Protein AF-A0A6L7A8Z3-F1 (afdb_monomer_lite)

Organism: Escherichia coli (NCBI:txid562)

pLDDT: mean 74.16, std 7.91, range [52.56, 88.25]

Foldseek 3Di:
DVVLVVLLVVLVVQQVLLVVLVVLCVVVVVVVLLVVLLVVLLVQLVVQLVVVVVPDDNSNSNSVSVVSSSNSSSVSSCVVSCVRDPDDPDDDPVVCVVVVVLVVLVVLLVVLVVCLVCVLLVLLCVLVNDVVSVLLVVLCCQQAVVLVVVLCVLCSVCVVVCVVCVVPPVVNVVVLVVSLVVLLVVLVCSLVVCLVCLCVCCCVPVNPVSNVCSLVSNLSNLLNNLVSNCVVVLVVCVVVVVSVVSSVLSVVLSVQLNVQQNVLCVPPNSNSNSVSSNVSSVVSSD

Radius of gyration: 21.26 Å; chains: 1; bounding box: 56×33×58 Å

Secondary structure (DSSP, 8-state):
-HHHHHHHHHHHHHHHHHHHHHHHHHHTT-HHHHHHHHHHHHHHHHHHHHHHHTTS-HHHHHHHHHHHHHHHHHHHHHHHHTTT--------HHHHHHHHHHHHHHHHHHHHHHHHHHHHHHHHHHHH-HHHHHHHHHHHHHHTHHHHHHHHHHHHHHHHHHHHTTT-HHHHHHHHHHHHHHHHHHHHHHHHHHHHHHHHHHHHHT-GGGGGGHHHHHHHHHHHHHHHHHHHHHHHHHHTT-HHHHHHHHHHHHHHHHHHHHHHHHHHHHHHHHHHHHHHHHHTT-

InterPro domains:
  IPR050833 Polysaccharide Biosynthesis and Transport [PTHR30250] (2-285)

Structure (mmCIF, N/CA/C/O backbone):
data_AF-A0A6L7A8Z3-F1
#
_entry.id   AF-A0A6L7A8Z3-F1
#
loop_
_atom_site.group_PDB
_atom_site.id
_atom_site.type_symbol
_atom_site.label_atom_id
_atom_site.label_alt_id
_atom_site.label_comp_id
_atom_site.label_asym_id
_atom_site.label_entity_id
_atom_site.label_seq_id
_atom_site.pdbx_PDB_ins_code
_atom_site.Cartn_x
_atom_site.Cartn_y
_atom_site.Cartn_z
_atom_site.occupancy
_atom_site.B_iso_or_equiv
_atom_site.auth_seq_id
_atom_site.auth_comp_id
_atom_site.auth_asym_id
_atom_site.auth_atom_id
_atom_site.pdbx_PDB_model_num
ATOM 1 N N . LEU A 1 1 ? -8.294 6.823 -21.884 1.00 60.72 1 LEU A N 1
ATOM 2 C CA . LEU A 1 1 ? -8.206 7.252 -20.463 1.00 60.72 1 LEU A CA 1
ATOM 3 C C . LEU A 1 1 ? -9.486 7.919 -19.955 1.00 60.72 1 LEU A C 1
ATOM 5 O O . LEU A 1 1 ? -10.019 7.438 -18.969 1.00 60.72 1 LEU A O 1
ATOM 9 N N . ALA A 1 2 ? -10.031 8.943 -20.623 1.00 69.94 2 ALA A N 1
ATOM 10 C CA . ALA A 1 2 ? -11.272 9.612 -20.195 1.00 69.94 2 ALA A CA 1
ATOM 11 C C . ALA A 1 2 ? -12.478 8.686 -19.876 1.00 69.94 2 ALA A C 1
ATOM 13 O O . ALA A 1 2 ? -13.073 8.863 -18.813 1.00 69.94 2 ALA A O 1
ATOM 14 N N . PRO A 1 3 ? -12.838 7.680 -20.706 1.00 72.00 3 PRO A N 1
ATOM 15 C CA . PRO A 1 3 ? -13.947 6.778 -20.373 1.00 72.00 3 PRO A CA 1
ATOM 16 C C . PRO A 1 3 ? -13.636 5.884 -19.165 1.00 72.00 3 PRO A C 1
ATOM 18 O O . PRO A 1 3 ? -14.494 5.709 -18.313 1.00 72.00 3 PRO A O 1
ATOM 21 N N . LEU A 1 4 ? -12.390 5.416 -19.028 1.00 73.38 4 LEU A N 1
ATOM 22 C CA . LEU A 1 4 ? -11.943 4.604 -17.888 1.00 73.38 4 LEU A CA 1
ATOM 23 C C . LEU A 1 4 ? -12.083 5.371 -16.562 1.00 73.38 4 LEU A C 1
ATOM 25 O O . LEU A 1 4 ? -12.569 4.824 -15.579 1.00 73.38 4 LEU A O 1
ATOM 29 N N . ILE A 1 5 ? -11.711 6.657 -16.552 1.00 75.69 5 ILE A N 1
ATOM 30 C CA . ILE A 1 5 ? -11.820 7.526 -15.368 1.00 75.69 5 ILE A CA 1
ATOM 31 C C . ILE A 1 5 ? -13.291 7.764 -14.993 1.00 75.69 5 ILE A C 1
ATOM 33 O O . ILE A 1 5 ? -13.631 7.715 -13.812 1.00 75.69 5 ILE A O 1
ATOM 37 N N . LYS A 1 6 ? -14.176 7.970 -15.980 1.00 75.25 6 LYS A N 1
ATOM 38 C CA . LYS A 1 6 ? -15.621 8.136 -15.738 1.00 75.25 6 LYS A CA 1
ATOM 39 C C . LYS A 1 6 ? -16.266 6.882 -15.151 1.00 75.25 6 LYS A C 1
ATOM 41 O O . LYS A 1 6 ? -17.113 7.000 -14.280 1.00 75.25 6 LYS A O 1
ATOM 46 N N . THR A 1 7 ? -15.883 5.688 -15.597 1.00 74.50 7 THR A N 1
ATOM 47 C CA . THR A 1 7 ? -16.435 4.449 -15.029 1.00 74.50 7 THR A CA 1
ATOM 48 C C . THR A 1 7 ? -15.925 4.232 -13.601 1.00 74.50 7 THR A C 1
ATOM 50 O O . THR A 1 7 ? -16.678 3.809 -12.728 1.00 74.50 7 THR A O 1
ATOM 53 N N . LEU A 1 8 ? -14.667 4.586 -13.325 1.00 75.75 8 LEU A N 1
ATOM 54 C CA . LEU A 1 8 ? -14.051 4.411 -12.008 1.00 75.75 8 LEU A CA 1
ATOM 55 C C . LEU A 1 8 ? -14.613 5.372 -10.944 1.00 75.75 8 LEU A C 1
ATOM 57 O O . LEU A 1 8 ? -14.607 5.035 -9.761 1.00 75.75 8 LEU A O 1
ATOM 61 N N . SER A 1 9 ? -15.162 6.529 -11.336 1.00 76.62 9 SER A N 1
ATOM 62 C CA . SER A 1 9 ? -15.792 7.463 -10.391 1.00 76.62 9 SER A CA 1
ATOM 63 C C . SER A 1 9 ? -17.028 6.876 -9.697 1.00 76.62 9 SER A C 1
ATOM 65 O O . SER A 1 9 ? -17.299 7.223 -8.550 1.00 76.62 9 SER A O 1
ATOM 67 N N . LEU A 1 10 ? -17.719 5.913 -10.320 1.00 73.88 10 LEU A N 1
ATOM 68 C CA . LEU A 1 10 ? -18.834 5.189 -9.695 1.00 73.88 10 LEU A CA 1
ATOM 69 C C . LEU A 1 10 ? -18.396 4.423 -8.436 1.00 73.88 10 LEU A C 1
ATOM 71 O O . LEU A 1 10 ? -19.182 4.267 -7.500 1.00 73.88 10 LEU A O 1
ATOM 75 N N . ALA A 1 11 ? -17.127 4.008 -8.360 1.00 72.44 11 ALA A N 1
ATOM 76 C CA . ALA A 1 11 ? -16.586 3.341 -7.181 1.00 72.44 11 ALA A CA 1
ATOM 77 C C . ALA A 1 11 ? -16.603 4.252 -5.939 1.00 72.44 11 ALA A C 1
ATOM 79 O O . ALA A 1 11 ? -16.853 3.771 -4.834 1.00 72.44 11 ALA A O 1
ATOM 80 N N . PHE A 1 12 ? -16.408 5.568 -6.106 1.00 70.94 12 PHE A N 1
ATOM 81 C CA . PHE A 1 12 ? -16.422 6.524 -4.991 1.00 70.94 12 PHE A CA 1
ATOM 82 C C . PHE A 1 12 ? -17.781 6.622 -4.305 1.00 70.94 12 PHE A C 1
ATOM 84 O O . PHE A 1 12 ? -17.831 6.886 -3.109 1.00 70.94 12 PHE A O 1
ATOM 91 N N . VAL A 1 13 ? -18.870 6.386 -5.035 1.00 74.31 13 VAL A N 1
ATOM 92 C CA . VAL A 1 13 ? -20.218 6.385 -4.459 1.00 74.31 13 VAL A CA 1
ATOM 93 C C . VAL A 1 13 ? -20.485 5.067 -3.736 1.00 74.31 13 VAL A C 1
ATOM 95 O O . VAL A 1 13 ? -21.047 5.059 -2.650 1.00 74.31 13 VAL A O 1
ATOM 98 N N . VAL A 1 14 ? -20.043 3.940 -4.297 1.00 73.00 14 VAL A N 1
ATOM 99 C CA . VAL A 1 14 ? -20.402 2.600 -3.800 1.00 73.00 14 VAL A CA 1
ATOM 100 C C . VAL A 1 14 ? -19.569 2.163 -2.589 1.00 73.00 14 VAL A C 1
ATOM 102 O O . VAL A 1 14 ? -20.088 1.505 -1.684 1.00 73.00 14 VAL A O 1
ATOM 105 N N . ILE A 1 15 ? -18.280 2.506 -2.544 1.00 73.19 15 ILE A N 1
ATOM 106 C CA . ILE A 1 15 ? -17.350 2.016 -1.512 1.00 73.19 15 ILE A CA 1
ATOM 107 C C . ILE A 1 15 ? -17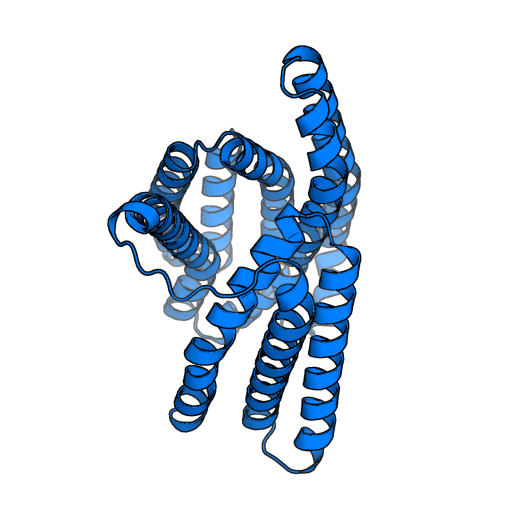.682 2.522 -0.090 1.00 73.19 15 ILE A C 1
ATOM 109 O O . ILE A 1 15 ? -17.673 1.695 0.828 1.00 73.19 15 ILE A O 1
ATOM 113 N N . PRO A 1 16 ? -17.980 3.818 0.151 1.00 74.06 16 PRO A N 1
ATOM 114 C CA . PRO A 1 16 ? -18.162 4.349 1.506 1.00 74.06 16 PRO A CA 1
ATOM 115 C C . PRO A 1 16 ? -19.274 3.648 2.290 1.00 74.06 16 PRO A C 1
ATOM 117 O O . PRO A 1 16 ? -19.102 3.351 3.472 1.00 74.06 16 PRO A O 1
ATOM 120 N N . HIS A 1 17 ? -20.378 3.303 1.619 1.00 74.50 17 HIS A N 1
ATOM 121 C CA . HIS A 1 17 ? -21.518 2.630 2.245 1.00 74.50 17 HIS A CA 1
ATOM 122 C C . HIS A 1 17 ? -21.148 1.257 2.823 1.00 74.50 17 HIS A C 1
ATOM 124 O O . HIS A 1 17 ? -21.614 0.896 3.900 1.00 74.50 17 HIS A O 1
ATOM 130 N N . GLY A 1 18 ? -20.272 0.502 2.150 1.00 69.25 18 GLY A N 1
ATOM 131 C CA . GLY A 1 18 ? -19.809 -0.802 2.634 1.00 69.25 18 GLY A CA 1
ATOM 132 C C . GLY A 1 18 ? -18.785 -0.702 3.769 1.00 69.25 18 GLY A C 1
ATOM 133 O O . GLY A 1 18 ? -18.719 -1.585 4.627 1.00 69.25 18 GLY A O 1
ATOM 134 N N . GLN A 1 19 ? -17.996 0.378 3.812 1.00 73.94 19 GLN A N 1
ATOM 135 C CA . GLN A 1 19 ? -16.929 0.543 4.807 1.00 73.94 19 GLN A CA 1
ATOM 136 C C . GLN A 1 19 ? -17.464 0.722 6.230 1.00 73.94 19 GLN A C 1
ATOM 138 O O . GLN A 1 19 ? -16.863 0.198 7.167 1.00 73.94 19 GLN A O 1
ATOM 143 N N . GLN A 1 20 ? -18.604 1.396 6.401 1.00 75.75 20 GLN A N 1
ATOM 144 C CA . GLN A 1 20 ? -19.207 1.590 7.723 1.00 75.75 20 GLN A CA 1
ATOM 145 C C . GLN A 1 20 ? -19.611 0.254 8.363 1.00 75.75 20 GLN A C 1
ATOM 147 O O . GLN A 1 20 ? -19.259 -0.020 9.511 1.00 75.75 20 GLN A O 1
ATOM 152 N N . PHE A 1 21 ? -20.279 -0.620 7.606 1.00 74.94 21 PHE A N 1
ATOM 153 C CA . PHE A 1 21 ? -20.660 -1.955 8.076 1.00 74.94 21 PHE A CA 1
ATOM 154 C C . PHE A 1 21 ? -19.448 -2.851 8.325 1.00 74.94 21 PHE A C 1
ATOM 156 O O . PHE A 1 21 ? -19.421 -3.588 9.309 1.00 74.94 21 PHE A O 1
ATOM 163 N N . ARG A 1 22 ? -18.409 -2.749 7.487 1.00 76.00 22 ARG A N 1
ATOM 164 C CA . ARG A 1 22 ? -17.144 -3.454 7.717 1.00 76.00 22 ARG A CA 1
ATOM 165 C C . ARG A 1 22 ? -16.489 -3.024 9.030 1.00 76.00 22 ARG A C 1
ATOM 167 O O . ARG A 1 22 ? -16.008 -3.883 9.761 1.00 76.00 22 ARG A O 1
ATOM 174 N N . ALA A 1 23 ? -16.470 -1.727 9.338 1.00 69.44 23 ALA A N 1
ATOM 175 C CA . ALA A 1 23 ? -15.921 -1.215 10.594 1.00 69.44 23 ALA A CA 1
ATOM 176 C C . ALA A 1 23 ? -16.723 -1.706 11.815 1.00 69.44 23 ALA A C 1
ATOM 178 O O . ALA A 1 23 ? -16.131 -2.116 12.812 1.00 69.44 23 ALA A O 1
ATOM 179 N N . LEU A 1 24 ? -18.056 -1.745 11.714 1.00 73.38 24 LEU A N 1
ATOM 180 C CA . LEU A 1 24 ? -18.937 -2.315 12.742 1.00 73.38 24 LEU A CA 1
ATOM 181 C C . LEU A 1 24 ? -18.670 -3.814 12.961 1.00 73.38 24 LEU A C 1
ATOM 183 O O . LEU A 1 24 ? -18.437 -4.227 14.092 1.00 73.38 24 LEU A O 1
ATOM 187 N N . MET A 1 25 ? -18.592 -4.612 11.891 1.00 69.12 25 MET A N 1
ATOM 188 C CA . MET A 1 25 ? -18.249 -6.041 11.984 1.00 69.12 25 MET A CA 1
ATOM 189 C C . MET A 1 25 ? -16.848 -6.280 12.563 1.00 69.12 25 MET A C 1
ATOM 191 O O . MET A 1 25 ? -16.632 -7.268 13.259 1.00 69.12 25 MET A O 1
ATOM 195 N N . GLN A 1 26 ? -15.882 -5.392 12.291 1.00 69.56 26 GLN A N 1
ATOM 196 C CA . GLN A 1 26 ? -14.550 -5.469 12.906 1.00 69.56 26 GLN A CA 1
ATOM 197 C C . GLN A 1 26 ? -14.611 -5.204 14.409 1.00 69.56 26 GLN A C 1
ATOM 199 O O . GLN A 1 26 ? -13.918 -5.880 15.165 1.00 69.56 26 GLN A O 1
ATOM 204 N N . LYS A 1 27 ? -15.444 -4.248 14.836 1.00 67.06 27 LYS A N 1
ATOM 205 C CA . LYS A 1 27 ? -15.664 -3.943 16.253 1.00 67.06 27 LYS A CA 1
ATOM 206 C C . LYS A 1 27 ? -16.305 -5.121 16.992 1.00 67.06 27 LYS A C 1
ATOM 208 O O . LYS A 1 27 ? -15.926 -5.390 18.125 1.00 67.06 27 LYS A O 1
ATOM 213 N N . GLU A 1 28 ? -17.216 -5.841 16.342 1.00 73.75 28 GLU A N 1
ATOM 214 C CA . GLU A 1 28 ? -17.840 -7.059 16.883 1.00 73.75 28 GLU A CA 1
ATOM 215 C C . GLU A 1 28 ? -16.994 -8.331 16.700 1.00 73.75 28 GLU A C 1
ATOM 217 O O . GLU A 1 28 ? -17.439 -9.425 17.034 1.00 73.75 28 GLU A O 1
ATOM 222 N N . LEU A 1 29 ? -15.757 -8.206 16.199 1.00 69.75 29 LEU A N 1
ATOM 223 C CA . LEU A 1 29 ? -14.819 -9.315 15.981 1.00 69.75 29 LEU A CA 1
ATOM 224 C C . LEU A 1 29 ? -15.339 -10.399 15.011 1.00 69.75 29 LEU A C 1
ATOM 226 O O . LEU A 1 29 ? -14.833 -11.523 15.000 1.00 69.75 29 LEU A O 1
ATOM 230 N N . GLU A 1 30 ? -16.281 -10.071 14.119 1.00 75.38 30 GLU A N 1
ATOM 231 C CA . GLU A 1 30 ? -16.841 -10.995 13.119 1.00 75.38 30 GLU A CA 1
ATOM 232 C C . GLU A 1 30 ? -15.910 -11.186 11.897 1.00 75.38 30 GLU A C 1
ATOM 234 O O . GLU A 1 30 ? -16.327 -11.125 10.735 1.00 75.38 30 GLU A O 1
ATOM 239 N N . PHE A 1 31 ? -14.615 -11.428 12.135 1.00 70.50 31 PHE A N 1
ATOM 240 C CA . PHE A 1 31 ? -13.590 -11.512 11.086 1.00 70.50 31 PHE A CA 1
ATOM 241 C C . PHE A 1 31 ? -13.845 -12.621 10.059 1.00 70.50 31 PHE A C 1
ATOM 243 O O . PHE A 1 31 ? -13.540 -12.424 8.884 1.00 70.50 31 PHE A O 1
ATOM 250 N N . ASN A 1 32 ? -14.448 -13.742 10.470 1.00 75.06 32 ASN A N 1
ATOM 251 C CA . ASN A 1 32 ? -14.798 -14.837 9.560 1.00 75.06 32 ASN A CA 1
ATOM 252 C C . ASN A 1 32 ? -15.804 -14.385 8.494 1.00 75.06 32 ASN A C 1
ATOM 254 O O . ASN A 1 32 ? -15.606 -14.653 7.310 1.00 75.06 32 ASN A O 1
ATOM 258 N N . LYS A 1 33 ? -16.840 -13.629 8.882 1.00 77.50 33 LYS A N 1
ATOM 259 C CA . LYS A 1 33 ? -17.82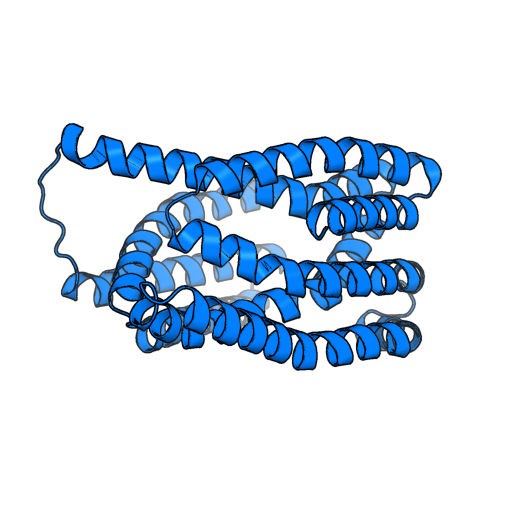5 -13.096 7.929 1.00 77.50 33 LYS A CA 1
ATOM 260 C C . LYS A 1 33 ? -17.201 -12.052 7.011 1.00 77.50 33 LYS A C 1
ATOM 262 O O . LYS A 1 33 ? -17.450 -12.081 5.811 1.00 77.50 33 LYS A O 1
ATOM 267 N N . ILE A 1 34 ? -16.343 -11.177 7.547 1.00 78.44 34 ILE A N 1
ATOM 268 C CA . ILE A 1 34 ? -15.587 -10.212 6.732 1.00 78.44 34 ILE A CA 1
ATOM 269 C C . ILE A 1 34 ? -14.753 -10.947 5.679 1.00 78.44 34 ILE A C 1
ATOM 271 O O . ILE A 1 34 ? -14.775 -10.556 4.515 1.00 78.44 34 ILE A O 1
ATOM 275 N N . GLY A 1 35 ? -14.058 -12.017 6.076 1.00 78.56 35 GLY A N 1
ATOM 276 C CA . GLY A 1 35 ? -13.275 -12.856 5.173 1.00 78.56 35 GLY A CA 1
ATOM 277 C C . GLY A 1 35 ? -14.132 -13.471 4.068 1.00 78.56 35 GLY A C 1
ATOM 278 O O . GLY A 1 35 ? -13.833 -13.275 2.896 1.00 78.56 35 GLY A O 1
ATOM 279 N N . MET A 1 36 ? -15.244 -14.130 4.415 1.00 83.38 36 MET A N 1
ATOM 280 C CA . MET A 1 36 ? -16.153 -14.730 3.424 1.00 83.38 36 MET A CA 1
ATOM 281 C C . MET A 1 36 ? -16.724 -13.694 2.443 1.00 83.38 36 MET A C 1
ATOM 283 O O . MET A 1 36 ? -16.811 -13.962 1.243 1.00 83.38 36 MET A O 1
ATOM 287 N N . ILE A 1 37 ? -17.080 -12.497 2.924 1.00 84.81 37 ILE A N 1
ATOM 288 C CA . ILE A 1 37 ? -17.578 -11.396 2.085 1.00 84.81 37 ILE A CA 1
ATOM 289 C C . ILE A 1 37 ? -16.481 -10.876 1.145 1.00 84.81 37 ILE A C 1
ATOM 291 O O . ILE A 1 37 ? -16.730 -10.676 -0.041 1.00 84.81 37 ILE A O 1
ATOM 295 N N . GLU A 1 38 ? -15.260 -10.666 1.644 1.00 83.56 38 GLU A N 1
ATOM 296 C CA . GLU A 1 38 ? -14.145 -10.199 0.812 1.00 83.56 38 GLU A CA 1
ATOM 297 C C . GLU A 1 38 ? -13.750 -11.251 -0.236 1.00 83.56 38 GLU A C 1
ATOM 299 O O . GLU A 1 38 ? -13.596 -10.905 -1.407 1.00 83.56 38 GLU A O 1
ATOM 304 N N . THR A 1 39 ? -13.676 -12.531 0.138 1.00 84.94 39 THR A N 1
ATOM 305 C CA . THR A 1 39 ? -13.360 -13.628 -0.788 1.00 84.94 39 THR A CA 1
ATOM 306 C C . THR A 1 39 ? -14.433 -13.795 -1.860 1.00 84.94 39 THR A C 1
ATOM 308 O O . THR A 1 39 ? -14.101 -13.858 -3.041 1.00 84.94 39 THR A O 1
ATOM 311 N N . SER A 1 40 ? -15.716 -13.813 -1.487 1.00 86.38 40 SER A N 1
ATOM 312 C CA . SER A 1 40 ? -16.818 -13.932 -2.457 1.00 86.38 40 SER A CA 1
ATOM 313 C C . SER A 1 40 ? -16.870 -12.746 -3.421 1.00 86.38 40 SER A C 1
ATOM 315 O O . SER A 1 40 ? -17.033 -12.945 -4.623 1.00 86.38 40 SER A O 1
ATOM 317 N N . ALA A 1 41 ? -16.641 -11.523 -2.935 1.00 85.50 41 ALA A N 1
ATOM 318 C CA . ALA A 1 41 ? -16.559 -10.348 -3.793 1.00 85.50 41 ALA A CA 1
ATOM 319 C C . ALA A 1 41 ? -15.364 -10.410 -4.757 1.00 85.50 41 ALA A C 1
ATOM 321 O O . ALA A 1 41 ? -15.483 -9.996 -5.913 1.00 85.50 41 ALA A O 1
ATOM 322 N N . VAL A 1 42 ? -14.192 -10.877 -4.303 1.00 85.81 42 VAL A N 1
ATOM 323 C CA . VAL A 1 42 ? -12.998 -11.019 -5.160 1.00 85.81 42 VAL A CA 1
ATOM 324 C C . VAL A 1 42 ? -13.231 -12.079 -6.225 1.00 85.81 42 VAL A C 1
ATOM 326 O O . VAL A 1 42 ? -12.950 -11.814 -7.389 1.00 85.81 42 VAL A O 1
ATOM 329 N N . LEU A 1 43 ? -13.810 -13.223 -5.857 1.00 88.06 43 LEU A N 1
ATOM 330 C CA . LEU A 1 43 ? -14.180 -14.268 -6.808 1.00 88.06 43 LEU A CA 1
ATOM 331 C C . LEU A 1 43 ? -15.187 -13.748 -7.836 1.00 88.06 43 LEU A C 1
ATOM 333 O O . LEU A 1 43 ? -14.948 -13.893 -9.027 1.00 88.06 43 LEU A O 1
ATOM 337 N N . ALA A 1 44 ? -16.245 -13.054 -7.406 1.00 86.38 44 ALA A N 1
ATOM 338 C CA . ALA A 1 44 ? -17.230 -12.472 -8.317 1.00 86.38 44 ALA A CA 1
ATOM 339 C C . ALA A 1 44 ? -16.599 -11.469 -9.300 1.00 86.38 44 ALA A C 1
ATOM 341 O O . ALA A 1 44 ? -16.850 -11.537 -10.503 1.00 86.38 44 ALA A O 1
ATOM 342 N N . GLY A 1 45 ? -15.741 -10.569 -8.807 1.00 85.31 45 GLY A N 1
ATOM 343 C CA . GLY A 1 45 ? -15.019 -9.614 -9.650 1.00 85.31 45 GLY A CA 1
ATOM 344 C C . GLY A 1 45 ? -14.035 -10.290 -10.609 1.00 85.31 45 GLY A C 1
ATOM 345 O O . GLY A 1 45 ? -13.943 -9.902 -11.774 1.00 85.31 45 GLY A O 1
ATOM 346 N N . PHE A 1 46 ? -13.333 -11.329 -10.152 1.00 84.69 46 PHE A N 1
ATOM 347 C CA . PHE A 1 46 ? -12.402 -12.106 -10.968 1.00 84.69 46 PHE A CA 1
ATOM 348 C C . PHE A 1 46 ? -13.132 -12.880 -12.069 1.00 84.69 46 PHE A C 1
ATOM 350 O O . PHE A 1 46 ? -12.791 -12.726 -13.239 1.00 84.69 46 PHE A O 1
ATOM 357 N N . THR A 1 47 ? -14.182 -13.631 -11.726 1.00 87.00 47 THR A N 1
ATOM 358 C CA . THR A 1 47 ? -15.022 -14.351 -12.692 1.00 87.00 47 THR A CA 1
ATOM 359 C C . THR A 1 47 ? -15.598 -13.390 -13.725 1.00 87.00 47 THR A C 1
ATOM 361 O O . THR A 1 47 ? -15.502 -13.652 -14.922 1.00 87.00 47 THR A O 1
ATOM 364 N N . PHE A 1 48 ? -16.117 -12.238 -13.288 1.00 85.62 48 PHE A N 1
ATOM 365 C CA . PHE A 1 48 ? -16.616 -11.218 -14.206 1.00 85.62 48 PHE A CA 1
ATOM 366 C C . PHE A 1 48 ? -15.516 -10.702 -15.143 1.00 85.62 48 PHE A C 1
ATOM 368 O O . PHE A 1 48 ? -15.749 -10.567 -16.343 1.00 85.62 48 PHE A O 1
ATOM 375 N N . THR A 1 49 ? -14.310 -10.457 -14.623 1.00 84.56 49 THR A N 1
ATOM 376 C CA . THR A 1 49 ? -13.165 -10.005 -15.430 1.00 84.56 49 THR A CA 1
ATOM 377 C C . THR A 1 49 ? -12.782 -11.042 -16.484 1.00 84.56 49 THR A C 1
ATOM 379 O O . THR A 1 49 ? -12.622 -10.679 -17.645 1.00 84.56 49 THR A O 1
ATOM 382 N N . VAL A 1 50 ? -12.676 -12.321 -16.108 1.00 84.62 50 VAL A N 1
ATOM 383 C CA . VAL A 1 50 ? -12.275 -13.418 -17.009 1.00 84.62 50 VAL A CA 1
ATOM 384 C C . VAL A 1 50 ? -13.305 -13.639 -18.116 1.00 84.62 50 VAL A C 1
ATOM 386 O O . VAL A 1 50 ? -12.937 -13.756 -19.284 1.00 84.62 50 VAL A O 1
ATOM 389 N N . VAL A 1 51 ? -14.594 -13.646 -17.767 1.00 84.88 51 VAL A N 1
ATOM 390 C CA . VAL A 1 51 ? -15.680 -13.808 -18.745 1.00 84.88 51 VAL A CA 1
ATOM 391 C C . VAL A 1 51 ? -15.737 -12.603 -19.682 1.00 84.88 51 VAL A C 1
ATOM 393 O O . VAL A 1 51 ? -15.805 -12.762 -20.896 1.00 84.88 51 VAL A O 1
ATOM 396 N N . SER A 1 52 ? -15.636 -11.388 -19.141 1.00 80.62 52 SER A N 1
ATOM 397 C CA . SER A 1 52 ? -15.707 -10.163 -19.946 1.00 80.62 52 SER A CA 1
ATOM 398 C C . SER A 1 52 ? -14.474 -9.969 -20.833 1.00 80.62 52 SER A C 1
ATOM 400 O O . SER A 1 52 ? -14.582 -9.363 -21.899 1.00 80.62 52 SER A O 1
ATOM 402 N N . ALA A 1 53 ? -13.312 -10.499 -20.432 1.00 81.88 53 ALA A N 1
ATOM 403 C CA . ALA A 1 53 ? -12.070 -10.452 -21.206 1.00 81.88 53 ALA A CA 1
ATOM 404 C C . ALA A 1 53 ? -12.152 -11.200 -22.545 1.00 81.88 53 ALA A C 1
ATOM 406 O O . ALA A 1 53 ? -11.398 -10.862 -23.451 1.00 81.88 53 ALA A O 1
ATOM 407 N N . HIS A 1 54 ? -13.076 -12.156 -22.700 1.00 78.12 54 HIS A N 1
ATOM 408 C CA . HIS A 1 54 ? -13.313 -12.820 -23.988 1.00 78.12 54 HIS A CA 1
ATOM 409 C C . HIS A 1 54 ? -14.030 -11.933 -25.016 1.00 78.12 54 HIS A C 1
ATOM 411 O O . HIS A 1 54 ? -13.960 -12.212 -26.209 1.00 78.12 54 HIS A O 1
ATOM 417 N N . PHE A 1 55 ? -14.715 -10.876 -24.574 1.00 75.25 55 PHE A N 1
ATOM 418 C CA . PHE A 1 55 ? -15.609 -10.091 -25.429 1.00 75.25 55 PHE A CA 1
ATOM 419 C C . PHE A 1 55 ? -15.191 -8.616 -25.576 1.00 75.25 55 PHE A C 1
ATOM 421 O O . PHE A 1 55 ? -15.568 -7.977 -26.554 1.00 75.25 55 PHE A O 1
ATOM 428 N N . TRP A 1 56 ? -14.438 -8.052 -24.621 1.00 74.50 56 TRP A N 1
ATOM 429 C CA . TRP A 1 56 ? -14.152 -6.609 -24.533 1.00 74.50 56 TRP A CA 1
ATOM 430 C C . TRP A 1 56 ? -12.647 -6.300 -24.431 1.00 74.50 56 TRP A C 1
ATOM 432 O O . TRP A 1 56 ? -11.865 -7.153 -24.009 1.00 74.50 56 TRP A O 1
ATOM 442 N N . PRO A 1 57 ? -12.220 -5.052 -24.733 1.00 72.75 57 PRO A N 1
ATOM 443 C CA . PRO A 1 57 ? -10.833 -4.619 -24.561 1.00 72.75 57 PRO A CA 1
ATOM 444 C C . PRO A 1 57 ? -10.333 -4.827 -23.123 1.00 72.75 57 PRO A C 1
ATOM 446 O O . PRO A 1 57 ? -10.983 -4.383 -22.171 1.00 72.75 57 PRO A O 1
ATOM 449 N N . LEU A 1 58 ? -9.138 -5.416 -22.974 1.00 70.12 58 LEU A N 1
ATOM 450 C CA . LEU A 1 58 ? -8.548 -5.846 -21.690 1.00 70.12 58 LEU A CA 1
ATOM 451 C C . LEU A 1 58 ? -8.578 -4.784 -20.571 1.00 70.12 58 LEU A C 1
ATOM 453 O O . LEU A 1 58 ? -8.701 -5.113 -19.396 1.00 70.12 58 LEU A O 1
ATOM 457 N N . ALA A 1 59 ? -8.445 -3.500 -20.914 1.00 72.50 59 ALA A N 1
ATOM 458 C CA . ALA A 1 59 ? -8.401 -2.428 -19.920 1.00 72.50 59 ALA A CA 1
ATOM 459 C C . ALA A 1 59 ? -9.775 -2.103 -19.304 1.00 72.50 59 ALA A C 1
ATOM 461 O O . ALA A 1 59 ? -9.848 -1.712 -18.141 1.00 72.50 59 ALA A O 1
ATOM 462 N N . MET A 1 60 ? -10.868 -2.247 -20.063 1.00 72.62 60 MET A N 1
ATOM 463 C CA . MET A 1 60 ? -12.216 -1.927 -19.574 1.00 72.62 60 MET A CA 1
ATOM 464 C C . MET A 1 60 ? -12.761 -3.049 -18.682 1.00 72.62 60 MET A C 1
ATOM 466 O O . MET A 1 60 ? -13.435 -2.790 -17.686 1.00 72.62 60 MET A O 1
ATOM 470 N N . THR A 1 61 ? -12.417 -4.297 -19.000 1.00 78.50 61 THR A N 1
ATOM 471 C CA . THR A 1 61 ? -12.874 -5.487 -18.270 1.00 78.50 61 THR A CA 1
ATOM 472 C C . THR A 1 61 ? -12.328 -5.532 -16.848 1.00 78.50 61 THR A C 1
ATOM 474 O O . THR A 1 61 ? -13.075 -5.848 -15.925 1.00 78.50 61 THR A O 1
ATOM 477 N N . ALA A 1 62 ? -11.074 -5.113 -16.645 1.00 76.69 62 ALA A N 1
ATOM 478 C CA . ALA A 1 62 ? -10.472 -4.998 -15.318 1.00 76.69 62 ALA A CA 1
ATOM 479 C C . ALA A 1 62 ? -11.186 -3.961 -14.427 1.00 76.69 62 ALA A C 1
ATOM 481 O O . ALA A 1 62 ? -11.412 -4.207 -13.241 1.00 76.69 62 ALA A O 1
ATOM 482 N N . ILE A 1 63 ? -11.588 -2.812 -14.989 1.00 79.56 63 ILE A N 1
ATOM 483 C CA . ILE A 1 63 ? -12.300 -1.764 -14.233 1.00 79.56 63 ILE A CA 1
ATOM 484 C C . ILE A 1 63 ? -13.713 -2.217 -13.879 1.00 79.56 63 ILE A C 1
ATOM 486 O O . ILE A 1 63 ? -14.151 -2.037 -12.742 1.00 79.56 63 ILE A O 1
ATOM 490 N N . LEU A 1 64 ? -14.421 -2.835 -14.824 1.00 79.75 64 LEU A N 1
ATOM 491 C CA . LEU A 1 64 ? -15.752 -3.375 -14.562 1.00 79.75 64 LEU A CA 1
ATOM 492 C C . LEU A 1 64 ? -15.701 -4.500 -13.519 1.00 79.75 64 LEU A C 1
ATOM 494 O O . LEU A 1 64 ? -16.523 -4.514 -12.607 1.00 79.75 64 LEU A O 1
ATOM 498 N N . GLY A 1 65 ? -14.689 -5.371 -13.567 1.00 79.56 65 GLY A N 1
ATOM 499 C CA . GLY A 1 65 ? -14.444 -6.377 -12.532 1.00 79.56 65 GLY A CA 1
ATOM 500 C C . GLY A 1 65 ? -14.212 -5.778 -11.142 1.00 79.56 65 GLY A C 1
ATOM 501 O O . GLY A 1 65 ? -14.769 -6.263 -10.155 1.00 79.56 65 GLY A O 1
ATOM 502 N N . TYR A 1 66 ? -13.459 -4.678 -11.055 1.00 80.62 66 TYR A N 1
ATOM 503 C CA . TYR A 1 66 ? -13.266 -3.936 -9.805 1.00 80.62 66 TYR A CA 1
ATOM 504 C C . TYR A 1 66 ? -14.564 -3.297 -9.281 1.00 80.62 66 TYR A C 1
ATOM 506 O O . TYR A 1 66 ? -14.821 -3.292 -8.072 1.00 80.62 66 TYR A O 1
ATOM 514 N N . LEU A 1 67 ? -15.414 -2.785 -10.174 1.00 82.19 67 LEU A N 1
ATOM 515 C CA . LEU A 1 67 ? -16.723 -2.239 -9.806 1.00 82.19 67 LEU A CA 1
ATOM 516 C C . LEU A 1 67 ? -17.679 -3.327 -9.324 1.00 82.19 67 LEU A C 1
ATOM 518 O O . LEU A 1 67 ? -18.336 -3.133 -8.306 1.00 82.19 67 LEU A O 1
ATOM 522 N N . VAL A 1 68 ? -17.711 -4.482 -9.993 1.00 82.81 68 VAL A N 1
ATOM 523 C CA . VAL A 1 68 ? -18.493 -5.649 -9.558 1.00 82.81 68 VAL A CA 1
ATOM 524 C C . VAL A 1 68 ? -18.013 -6.128 -8.191 1.00 82.81 68 VAL A C 1
ATOM 526 O O . VAL A 1 68 ? -18.834 -6.320 -7.297 1.00 82.81 68 VAL A O 1
ATOM 529 N N . ASN A 1 69 ? -16.696 -6.228 -7.981 1.00 84.88 69 ASN A N 1
ATOM 530 C CA . ASN A 1 69 ? -16.126 -6.526 -6.667 1.00 84.88 69 ASN A CA 1
ATOM 531 C C . ASN A 1 69 ? -16.619 -5.533 -5.603 1.00 84.88 69 ASN A C 1
ATOM 533 O O . ASN A 1 69 ? -17.121 -5.943 -4.558 1.00 84.88 69 ASN A O 1
ATOM 537 N N . SER A 1 70 ? -16.518 -4.233 -5.884 1.00 78.62 70 SER A N 1
ATOM 538 C CA . SER A 1 70 ? -16.919 -3.177 -4.950 1.00 78.62 70 SER A CA 1
ATOM 539 C C . SER A 1 70 ? -18.422 -3.204 -4.657 1.00 78.62 70 SER A C 1
ATOM 541 O O . SER A 1 70 ? -18.822 -3.080 -3.502 1.00 78.62 70 SER A O 1
ATOM 543 N N . ALA A 1 71 ? -19.255 -3.428 -5.674 1.00 82.69 71 ALA A N 1
ATOM 544 C CA . ALA A 1 71 ? -20.706 -3.504 -5.549 1.00 82.69 71 ALA A CA 1
ATOM 545 C C . ALA A 1 71 ? -21.150 -4.730 -4.745 1.00 82.69 71 ALA A C 1
ATOM 547 O O . ALA A 1 71 ? -21.884 -4.583 -3.769 1.00 82.69 71 ALA A O 1
ATOM 548 N N . VAL A 1 72 ? -20.658 -5.924 -5.092 1.00 82.38 72 VAL A N 1
ATOM 549 C CA . VAL A 1 72 ? -20.957 -7.170 -4.365 1.00 82.38 72 VAL A CA 1
ATOM 550 C C . VAL A 1 72 ? -20.511 -7.050 -2.911 1.00 82.38 72 VAL A C 1
ATOM 552 O O . VAL A 1 72 ? -21.268 -7.376 -1.999 1.00 82.38 72 VAL A O 1
ATOM 555 N N . ARG A 1 73 ? -19.317 -6.498 -2.676 1.00 82.44 73 ARG A N 1
ATOM 556 C CA . ARG A 1 73 ? -18.793 -6.268 -1.329 1.00 82.44 73 ARG A CA 1
ATOM 557 C C . ARG A 1 73 ? -19.681 -5.320 -0.521 1.00 82.44 73 ARG A C 1
ATOM 559 O O . ARG A 1 73 ? -20.014 -5.641 0.617 1.00 82.44 73 ARG A O 1
ATOM 566 N N . THR A 1 74 ? -20.094 -4.186 -1.091 1.00 81.44 74 THR A N 1
ATOM 567 C CA . THR A 1 74 ? -20.994 -3.232 -0.421 1.00 81.44 74 THR A CA 1
ATOM 568 C C . THR A 1 74 ? -22.369 -3.840 -0.147 1.00 81.44 74 THR A C 1
ATOM 570 O O . THR A 1 74 ? -22.896 -3.669 0.952 1.00 81.44 74 THR A O 1
ATOM 573 N N . LEU A 1 75 ? -22.932 -4.593 -1.095 1.00 82.56 75 LEU A N 1
ATOM 574 C CA . LEU A 1 75 ? -24.226 -5.263 -0.934 1.00 82.56 75 LEU A CA 1
ATOM 575 C C . LEU A 1 75 ? -24.189 -6.311 0.179 1.00 82.56 75 LEU A C 1
ATOM 577 O O . LEU A 1 75 ? -25.049 -6.305 1.060 1.00 82.56 75 LEU A O 1
ATOM 581 N N . LEU A 1 76 ? -23.172 -7.173 0.182 1.00 79.88 76 LEU A N 1
ATOM 582 C CA . LEU A 1 76 ? -23.002 -8.201 1.206 1.00 79.88 76 LEU A CA 1
ATOM 583 C C . LEU A 1 76 ? -22.758 -7.582 2.586 1.00 79.88 76 LEU A C 1
ATOM 585 O O . LEU A 1 76 ? -23.372 -8.010 3.564 1.00 79.88 76 LEU A O 1
ATOM 589 N N . PHE A 1 77 ? -21.932 -6.534 2.678 1.00 79.06 77 PHE A N 1
ATOM 590 C CA . PHE A 1 77 ? -21.743 -5.817 3.939 1.00 79.06 77 PHE A CA 1
ATOM 591 C C . PHE A 1 77 ? -23.020 -5.133 4.428 1.00 79.06 77 PHE A C 1
ATOM 593 O O . PHE A 1 77 ? -23.295 -5.186 5.622 1.00 79.06 77 PHE A O 1
ATOM 600 N N . GLY A 1 78 ? -23.826 -4.547 3.540 1.00 75.06 78 GLY A N 1
ATOM 601 C CA . GLY A 1 78 ? -25.120 -3.970 3.908 1.00 75.06 78 GLY A CA 1
ATOM 602 C C . GLY A 1 78 ? -26.132 -5.025 4.367 1.00 75.06 78 GLY A C 1
ATOM 603 O O . GLY A 1 78 ? -26.837 -4.821 5.356 1.00 75.06 78 GLY A O 1
ATOM 604 N N . TYR A 1 79 ? -26.176 -6.178 3.695 1.00 77.50 79 TYR A N 1
ATOM 605 C CA . TYR A 1 79 ? -27.087 -7.272 4.033 1.00 77.50 79 TYR A CA 1
ATOM 606 C C . TYR A 1 79 ? -26.753 -7.906 5.388 1.00 77.50 79 TYR A C 1
ATOM 608 O O . TYR A 1 79 ? -27.620 -8.014 6.256 1.00 77.50 79 TYR A O 1
ATOM 616 N N . PHE A 1 80 ? -25.489 -8.273 5.607 1.00 72.69 80 PHE A N 1
ATOM 617 C CA . PHE A 1 80 ? -25.057 -8.868 6.872 1.00 72.69 80 PHE A CA 1
ATOM 618 C C . PHE A 1 80 ? -24.933 -7.828 7.996 1.00 72.69 80 PHE A C 1
ATOM 620 O O . PHE A 1 80 ? -25.242 -8.130 9.148 1.00 72.69 80 PHE A O 1
ATOM 627 N N . GLY A 1 81 ? -24.550 -6.590 7.673 1.00 63.25 81 GLY A N 1
ATOM 628 C CA . GLY A 1 81 ? -24.372 -5.497 8.632 1.00 63.25 81 GLY A CA 1
ATOM 629 C C . GLY A 1 81 ? -25.681 -4.914 9.163 1.00 63.25 81 GLY A C 1
ATOM 630 O O . GLY A 1 81 ? -25.696 -4.358 10.261 1.00 63.25 81 GLY A O 1
ATOM 631 N N . ARG A 1 82 ? -26.803 -5.118 8.457 1.00 63.19 82 ARG A N 1
ATOM 632 C CA . ARG A 1 82 ? -28.153 -4.764 8.934 1.00 63.19 82 ARG A CA 1
ATOM 633 C C . ARG A 1 82 ? -28.543 -5.438 10.252 1.00 63.19 82 ARG A C 1
ATOM 635 O O . ARG A 1 82 ? -29.412 -4.918 10.949 1.00 63.19 82 ARG A O 1
ATOM 642 N N . LYS A 1 83 ? -27.941 -6.587 10.589 1.00 60.31 83 LYS A N 1
ATOM 643 C CA . LYS A 1 83 ? -28.160 -7.260 11.882 1.00 60.31 83 LYS A CA 1
ATOM 644 C C . LYS A 1 83 ? -27.499 -6.525 13.052 1.00 60.31 83 LYS A C 1
ATOM 646 O O . LYS A 1 83 ? -28.013 -6.605 14.158 1.00 60.31 83 LYS A O 1
ATOM 651 N N . ILE A 1 84 ? -26.405 -5.813 12.787 1.00 59.62 84 ILE A N 1
ATOM 652 C CA . ILE A 1 84 ? -25.569 -5.135 13.788 1.00 59.62 84 ILE A CA 1
ATOM 653 C C . ILE A 1 84 ? -26.055 -3.703 14.017 1.00 59.62 84 ILE A C 1
ATOM 655 O O . ILE A 1 84 ? -26.151 -3.229 15.144 1.00 59.62 84 ILE A O 1
ATOM 659 N N . TYR A 1 85 ? -26.396 -3.005 12.933 1.00 57.88 85 TYR A N 1
ATOM 660 C CA . TYR A 1 85 ? -26.876 -1.633 12.992 1.00 57.88 85 TYR A CA 1
ATOM 661 C C . TYR A 1 85 ? -28.080 -1.458 12.073 1.00 57.88 85 TYR A C 1
ATOM 663 O O . TYR A 1 85 ? -27.989 -1.622 10.853 1.00 57.88 85 TYR A O 1
ATOM 671 N N . ARG A 1 86 ? -29.222 -1.097 12.664 1.00 57.31 86 ARG A N 1
ATOM 672 C CA . ARG A 1 86 ? -30.377 -0.617 11.908 1.00 57.31 86 ARG A CA 1
ATOM 673 C C . ARG A 1 86 ? -30.207 0.888 11.705 1.00 57.31 86 ARG A C 1
ATOM 675 O O . ARG A 1 86 ? -30.106 1.597 12.705 1.00 57.31 86 ARG A O 1
ATOM 682 N N . PRO A 1 87 ? -30.171 1.391 10.460 1.00 57.84 87 PRO A N 1
ATOM 683 C CA . PRO A 1 87 ? -30.133 2.826 10.224 1.00 57.84 87 PRO A CA 1
ATOM 684 C C . PRO A 1 87 ? -31.417 3.455 10.776 1.00 57.84 87 PRO A C 1
ATOM 686 O O . PRO A 1 87 ? -32.493 3.298 10.205 1.00 57.84 87 PRO A O 1
ATOM 689 N N . GLY A 1 88 ? -31.304 4.121 11.923 1.00 58.03 88 GLY A N 1
ATOM 690 C CA . GLY A 1 88 ? -32.332 5.018 12.433 1.00 58.03 88 GLY A CA 1
ATOM 691 C C . GLY A 1 88 ? -32.191 6.375 11.753 1.00 58.03 88 GLY A C 1
ATOM 692 O O . GLY A 1 88 ? -31.080 6.880 11.596 1.00 58.03 88 GLY A O 1
ATOM 693 N N . LEU A 1 89 ? -33.307 6.977 11.345 1.00 54.47 89 LEU A N 1
ATOM 694 C CA . LEU A 1 89 ? -33.336 8.348 10.833 1.00 54.47 89 LEU A CA 1
ATOM 695 C C . LEU A 1 89 ? -33.240 9.324 12.012 1.00 54.47 89 LEU A C 1
ATOM 697 O O . LEU A 1 89 ? -34.232 9.908 12.435 1.00 54.47 89 LEU A O 1
ATOM 701 N N . HIS A 1 90 ? -32.047 9.457 12.586 1.00 62.28 90 HIS A N 1
ATOM 702 C CA . HIS A 1 90 ? -31.763 10.463 13.602 1.00 62.28 90 HIS A CA 1
ATOM 703 C C . HIS A 1 90 ? -30.492 11.212 13.211 1.00 62.28 90 HIS A C 1
ATOM 705 O O . HIS A 1 90 ? -29.400 10.645 13.181 1.00 62.28 90 HIS A O 1
ATOM 711 N N . PHE A 1 91 ? -30.648 12.483 12.851 1.00 57.44 91 PHE A N 1
ATOM 712 C CA . PHE A 1 91 ? -29.562 13.325 12.370 1.00 57.44 91 PHE A CA 1
ATOM 713 C C . PHE A 1 91 ? -29.228 14.362 13.441 1.00 57.44 91 PHE A C 1
ATOM 715 O O . PHE A 1 91 ? -30.001 15.279 13.692 1.00 57.44 91 PHE A O 1
ATOM 722 N N . SER A 1 92 ? -28.077 14.200 14.093 1.00 72.00 92 SER A N 1
ATOM 723 C CA . SER A 1 92 ? -27.559 15.148 15.082 1.00 72.00 92 SER A CA 1
ATOM 724 C C . SER A 1 92 ? -26.135 15.532 14.703 1.00 72.00 92 SER A C 1
ATOM 726 O O . SER A 1 92 ? -25.213 14.724 14.832 1.00 72.00 92 SER A O 1
ATOM 728 N N . LEU A 1 93 ? -25.934 16.773 14.243 1.00 66.94 93 LEU A N 1
ATOM 729 C CA . LEU A 1 93 ? -24.593 17.289 13.935 1.00 66.94 93 LEU A CA 1
ATOM 730 C C . LEU A 1 93 ? -23.681 17.271 15.171 1.00 66.94 93 LEU A C 1
ATOM 732 O O . LEU A 1 93 ? -22.496 16.966 15.054 1.00 66.94 93 LEU A O 1
ATOM 736 N N . ALA A 1 94 ? -24.236 17.544 16.356 1.00 71.31 94 ALA A N 1
ATOM 737 C CA . ALA A 1 94 ? -23.491 17.560 17.613 1.00 71.31 94 ALA A CA 1
ATOM 738 C C . ALA A 1 94 ? -22.937 16.172 17.978 1.00 71.31 94 ALA A C 1
ATOM 740 O O . ALA A 1 94 ? -21.798 16.052 18.423 1.00 71.31 94 ALA A O 1
ATOM 741 N N . SER A 1 95 ? -23.704 15.108 17.719 1.00 69.25 95 SER A N 1
ATOM 742 C CA . SER A 1 95 ? -23.275 13.723 17.963 1.00 69.25 95 SER A CA 1
ATOM 743 C C . SER A 1 95 ? -22.271 13.216 16.917 1.00 69.25 95 SER A C 1
ATOM 745 O O . SER A 1 95 ? -21.511 12.284 17.178 1.00 69.25 95 SER A O 1
ATOM 747 N N . VAL A 1 96 ? -22.253 13.824 15.727 1.00 75.12 96 VAL A N 1
ATOM 748 C CA . VAL A 1 96 ? -21.392 13.424 14.605 1.00 75.12 96 VAL A CA 1
ATOM 749 C C . VAL A 1 96 ? -20.067 14.199 14.589 1.00 75.12 96 VAL A C 1
ATOM 751 O O . VAL A 1 96 ? -19.064 13.660 14.122 1.00 75.12 96 VAL A O 1
ATOM 754 N N . ALA A 1 97 ? -20.009 15.410 15.153 1.00 76.94 97 ALA A N 1
ATOM 755 C CA . ALA A 1 97 ? -18.815 16.261 15.149 1.00 76.94 97 ALA A CA 1
ATOM 756 C C . ALA A 1 97 ? -17.535 15.583 15.698 1.00 76.94 97 ALA A C 1
ATOM 758 O O . ALA A 1 97 ? -16.494 15.685 15.039 1.00 76.94 97 ALA A O 1
ATOM 759 N N . PRO A 1 98 ? -17.560 14.827 16.819 1.00 74.00 98 PRO A N 1
ATOM 760 C CA . PRO A 1 98 ? -16.373 14.109 17.293 1.00 74.00 98 PRO A CA 1
ATOM 761 C C . PRO A 1 98 ? -15.909 13.016 16.316 1.00 74.00 98 PRO A C 1
ATOM 763 O O . PRO A 1 98 ? -14.711 12.879 16.060 1.00 74.00 98 PRO A O 1
ATOM 766 N N . ASN A 1 99 ? -16.857 12.282 15.721 1.00 73.25 99 ASN A N 1
ATOM 767 C CA . ASN A 1 99 ? -16.578 11.220 14.750 1.00 73.25 99 ASN A CA 1
ATOM 768 C C . ASN A 1 99 ? -16.048 11.783 13.426 1.00 73.25 99 ASN A C 1
ATOM 770 O O . ASN A 1 99 ? -15.125 11.216 12.845 1.00 73.25 99 ASN A O 1
ATOM 774 N N . LEU A 1 100 ? -16.575 12.925 12.975 1.00 77.69 100 LEU A N 1
ATOM 775 C CA . LEU A 1 100 ? -16.064 13.637 11.805 1.00 77.69 100 LEU A CA 1
ATOM 776 C C . LEU A 1 100 ? -14.656 14.168 12.041 1.00 77.69 100 LEU A C 1
ATOM 778 O O . LEU A 1 100 ? -13.813 14.023 11.163 1.00 77.69 100 LEU A O 1
ATOM 782 N N . ARG A 1 101 ? -14.365 14.731 13.221 1.00 74.75 101 ARG A N 1
ATOM 783 C CA . ARG A 1 101 ? -13.012 15.206 13.543 1.00 74.75 101 ARG A CA 1
ATOM 784 C C . ARG A 1 101 ? -12.008 14.055 13.530 1.00 74.75 101 ARG A C 1
ATOM 786 O O . ARG A 1 101 ? -10.929 14.196 12.963 1.00 74.75 101 ARG A O 1
ATOM 793 N N . PHE A 1 102 ? -12.372 12.911 14.108 1.00 69.12 102 PHE A N 1
ATOM 794 C CA . PHE A 1 102 ? -11.548 11.703 14.055 1.00 69.12 102 PHE A CA 1
ATOM 795 C C . PHE A 1 102 ? -11.360 11.197 12.617 1.00 69.12 102 PHE A C 1
ATOM 797 O O . PHE A 1 102 ? -10.233 10.944 12.193 1.00 69.12 102 PHE A O 1
ATOM 804 N N . GLY A 1 103 ? -12.446 11.119 11.842 1.00 73.56 103 GLY A N 1
ATOM 805 C CA . GLY A 1 103 ? -12.409 10.724 10.435 1.00 73.56 103 GLY A CA 1
ATOM 806 C C . GLY A 1 103 ? -11.561 11.662 9.572 1.00 73.56 103 GLY A C 1
ATOM 807 O O . GLY A 1 103 ? -10.824 11.190 8.711 1.00 73.56 103 GLY A O 1
ATOM 808 N N . ALA A 1 104 ? -11.597 12.971 9.832 1.00 76.81 104 ALA A N 1
ATOM 809 C CA . ALA A 1 104 ? -10.785 13.964 9.136 1.00 76.81 104 ALA A CA 1
ATOM 810 C C . ALA A 1 104 ? -9.287 13.759 9.404 1.00 76.81 104 ALA A C 1
ATOM 812 O O . ALA A 1 104 ? -8.507 13.706 8.455 1.00 76.81 104 ALA A O 1
ATOM 813 N N . TRP A 1 105 ? -8.890 13.554 10.666 1.00 69.06 105 TRP A N 1
ATOM 814 C CA . TRP A 1 105 ? -7.501 13.228 11.012 1.00 69.06 105 TRP A CA 1
ATOM 815 C C . TRP A 1 105 ? -7.038 11.917 10.378 1.00 69.06 105 TRP A C 1
ATOM 817 O O . TRP A 1 105 ? -5.947 11.860 9.818 1.00 69.06 105 TRP A O 1
ATOM 827 N N . LEU A 1 106 ? -7.880 10.883 10.406 1.00 68.19 106 LEU A N 1
ATOM 828 C CA . LEU A 1 106 ? -7.567 9.587 9.805 1.00 68.19 106 LEU A CA 1
ATOM 829 C C . LEU A 1 106 ? -7.455 9.673 8.277 1.00 68.19 106 LEU A C 1
ATOM 831 O O . LEU A 1 106 ? -6.597 9.027 7.675 1.00 68.19 106 LEU A O 1
ATOM 835 N N . THR A 1 107 ? -8.288 10.500 7.646 1.00 77.00 107 THR A N 1
ATOM 836 C CA . THR A 1 107 ? -8.219 10.769 6.205 1.00 77.00 107 THR A CA 1
ATOM 837 C C . THR A 1 107 ? -6.942 11.527 5.862 1.00 77.00 107 THR A C 1
ATOM 839 O O . THR A 1 107 ? -6.243 11.137 4.931 1.00 77.00 107 THR A O 1
ATOM 842 N N . ALA A 1 108 ? -6.594 12.559 6.633 1.00 74.44 108 ALA A N 1
ATOM 843 C CA . ALA A 1 108 ? -5.359 13.312 6.444 1.00 74.44 108 ALA A CA 1
ATOM 844 C C . ALA A 1 108 ? -4.120 12.413 6.609 1.00 74.44 108 ALA A C 1
ATOM 846 O O . ALA A 1 108 ? -3.241 12.421 5.750 1.00 74.44 108 ALA A O 1
ATOM 847 N N . ASP A 1 109 ? -4.090 11.568 7.643 1.00 68.06 109 ASP A N 1
ATOM 848 C CA . ASP A 1 109 ? -3.035 10.568 7.851 1.00 68.06 109 ASP A CA 1
ATOM 849 C C . ASP A 1 109 ? -2.941 9.584 6.674 1.00 68.06 109 ASP A C 1
ATOM 851 O O . ASP A 1 109 ? -1.857 9.330 6.149 1.00 68.06 109 ASP A O 1
ATOM 855 N N . SER A 1 110 ? -4.087 9.101 6.185 1.00 71.69 110 SER A N 1
ATOM 856 C CA . SER A 1 110 ? -4.153 8.188 5.040 1.00 71.69 110 SER A CA 1
ATOM 857 C C . SER A 1 110 ? -3.655 8.835 3.747 1.00 71.69 110 SER A C 1
ATOM 859 O O . SER A 1 110 ? -2.933 8.188 2.989 1.00 71.69 110 SER A O 1
ATOM 861 N N . ILE A 1 111 ? -3.997 10.104 3.495 1.00 79.25 111 ILE A N 1
ATOM 862 C CA . ILE A 1 111 ? -3.503 10.868 2.338 1.00 79.25 111 ILE A CA 1
ATOM 863 C C . ILE A 1 111 ? -1.986 11.007 2.423 1.00 79.25 111 ILE A C 1
ATOM 865 O O . ILE A 1 111 ? -1.291 10.731 1.449 1.00 79.25 111 ILE A O 1
ATOM 869 N N . ILE A 1 112 ? -1.463 11.379 3.589 1.00 75.38 112 ILE A N 1
ATOM 870 C CA . ILE A 1 112 ? -0.023 11.527 3.800 1.00 75.38 112 ILE A CA 1
ATOM 871 C C . ILE A 1 112 ? 0.691 10.183 3.615 1.00 75.38 112 ILE A C 1
ATOM 873 O O . ILE A 1 112 ? 1.721 10.110 2.949 1.00 75.38 112 ILE A O 1
ATOM 877 N N . ASN A 1 113 ? 0.145 9.093 4.148 1.00 73.56 113 ASN A N 1
ATOM 878 C CA . ASN A 1 113 ? 0.712 7.754 3.994 1.00 73.56 113 ASN A CA 1
ATOM 879 C C . ASN A 1 113 ? 0.673 7.275 2.531 1.00 73.56 113 ASN A C 1
ATOM 881 O O . ASN A 1 113 ? 1.646 6.705 2.026 1.00 73.56 113 ASN A O 1
ATOM 885 N N . TYR A 1 114 ? -0.423 7.567 1.826 1.00 76.31 114 TYR A N 1
ATOM 886 C CA . TYR A 1 114 ? -0.554 7.298 0.399 1.00 76.31 114 TYR A CA 1
ATOM 887 C C . TYR A 1 114 ? 0.464 8.094 -0.413 1.00 76.31 114 TYR A C 1
ATOM 889 O O . TYR A 1 114 ? 1.121 7.520 -1.282 1.00 76.31 114 TYR A O 1
ATOM 897 N N . LEU A 1 115 ? 0.637 9.383 -0.105 1.00 76.81 115 LEU A N 1
ATOM 898 C CA . LEU A 1 115 ? 1.669 10.209 -0.715 1.00 76.81 115 LEU A CA 1
ATOM 899 C C . LEU A 1 115 ? 3.037 9.602 -0.441 1.00 76.81 115 LEU A C 1
ATOM 901 O O . LEU A 1 115 ? 3.679 9.236 -1.404 1.00 76.81 115 LEU A O 1
ATOM 905 N N . ASN A 1 116 ? 3.442 9.353 0.806 1.00 71.88 116 ASN A N 1
ATOM 906 C CA . ASN A 1 116 ? 4.739 8.728 1.113 1.00 71.88 116 ASN A CA 1
ATOM 907 C C . ASN A 1 116 ? 4.980 7.415 0.363 1.00 71.88 116 ASN A C 1
ATOM 909 O O . ASN A 1 116 ? 6.071 7.167 -0.137 1.00 71.88 116 ASN A O 1
ATOM 913 N N . THR A 1 117 ? 3.962 6.562 0.268 1.00 72.62 117 THR A N 1
ATOM 914 C CA . THR A 1 117 ? 4.101 5.264 -0.399 1.00 72.62 117 THR A CA 1
ATOM 915 C C . THR A 1 117 ? 4.260 5.414 -1.914 1.00 72.62 117 THR A C 1
ATOM 917 O O . THR A 1 117 ? 5.032 4.680 -2.530 1.00 72.62 117 THR A O 1
ATOM 920 N N . ASN A 1 118 ? 3.560 6.372 -2.525 1.00 79.31 118 ASN A N 1
ATOM 921 C CA . ASN A 1 118 ? 3.569 6.562 -3.974 1.00 79.31 118 ASN A CA 1
ATOM 922 C C . ASN A 1 118 ? 4.560 7.631 -4.447 1.00 79.31 118 ASN A C 1
ATOM 924 O O . ASN A 1 118 ? 4.885 7.649 -5.631 1.00 79.31 118 ASN A O 1
ATOM 928 N N . LEU A 1 119 ? 5.073 8.486 -3.557 1.00 77.50 119 LEU A N 1
ATOM 929 C CA . LEU A 1 119 ? 5.950 9.608 -3.895 1.00 77.50 119 LEU A CA 1
ATOM 930 C C . LEU A 1 119 ? 7.205 9.101 -4.594 1.00 77.50 119 LEU A C 1
ATOM 932 O O . LEU A 1 119 ? 7.573 9.634 -5.634 1.00 77.50 119 LEU A O 1
ATOM 936 N N . SER A 1 120 ? 7.798 8.018 -4.082 1.00 73.38 120 SER A N 1
ATOM 937 C CA . SER A 1 120 ? 8.953 7.360 -4.695 1.00 73.38 120 SER A CA 1
ATOM 938 C C . SER A 1 120 ? 8.660 6.973 -6.144 1.00 73.38 120 SER A C 1
ATOM 940 O O . SER A 1 120 ? 9.423 7.316 -7.041 1.00 73.38 120 SER A O 1
ATOM 942 N N . THR A 1 121 ? 7.510 6.336 -6.388 1.00 78.12 121 THR A N 1
ATOM 943 C CA . THR A 1 121 ? 7.092 5.900 -7.730 1.00 78.12 121 THR A CA 1
ATOM 944 C C . THR A 1 121 ? 6.792 7.090 -8.645 1.00 78.12 121 THR A C 1
ATOM 946 O O . THR A 1 121 ? 7.160 7.067 -9.816 1.00 78.12 121 THR A O 1
ATOM 949 N N . LEU A 1 122 ? 6.159 8.147 -8.127 1.00 81.00 122 LEU A N 1
ATOM 950 C CA . LEU A 1 122 ? 5.840 9.362 -8.884 1.00 81.00 122 LEU A CA 1
ATOM 951 C C . LEU A 1 122 ? 7.102 10.132 -9.289 1.00 81.00 122 LEU A C 1
ATOM 953 O O . LEU A 1 122 ? 7.222 10.548 -10.440 1.00 81.00 122 LEU A O 1
ATOM 957 N N . VAL A 1 123 ? 8.054 10.291 -8.367 1.00 78.19 123 VAL A N 1
ATOM 958 C CA . VAL A 1 123 ? 9.335 10.955 -8.638 1.00 78.19 123 VAL A CA 1
ATOM 959 C C . VAL A 1 123 ? 10.147 10.142 -9.647 1.00 78.19 123 VAL A C 1
ATOM 961 O O . VAL A 1 123 ? 10.633 10.702 -10.627 1.00 78.19 123 VAL A O 1
ATOM 964 N N . LEU A 1 124 ? 10.205 8.816 -9.488 1.00 77.56 124 LEU A N 1
ATOM 965 C CA . LEU A 1 124 ? 10.811 7.909 -10.469 1.00 77.56 124 LEU A CA 1
ATOM 966 C C . LEU A 1 124 ? 10.174 8.039 -11.854 1.00 77.56 124 LEU A C 1
ATOM 968 O O . LEU A 1 124 ? 10.891 8.165 -12.843 1.00 77.56 124 LEU A O 1
ATOM 972 N N . ALA A 1 125 ? 8.840 8.059 -11.931 1.00 81.50 125 ALA A N 1
ATOM 973 C CA . ALA A 1 125 ? 8.120 8.193 -13.195 1.00 81.50 125 ALA A CA 1
ATOM 974 C C . ALA A 1 125 ? 8.412 9.529 -13.885 1.00 81.50 125 ALA A C 1
ATOM 976 O O . ALA A 1 125 ? 8.489 9.583 -15.111 1.00 81.50 125 ALA A O 1
ATOM 977 N N . ARG A 1 126 ? 8.587 10.602 -13.101 1.00 80.44 126 ARG A N 1
ATOM 978 C CA . ARG A 1 126 ? 8.876 11.947 -13.605 1.00 80.44 126 ARG A CA 1
ATOM 979 C C . ARG A 1 126 ? 10.321 12.100 -14.083 1.00 80.44 126 ARG A C 1
ATOM 981 O O . ARG A 1 126 ? 10.524 12.739 -15.108 1.00 80.44 126 ARG A O 1
ATOM 988 N N . ILE A 1 127 ? 11.292 11.553 -13.348 1.00 77.56 127 ILE A N 1
ATOM 989 C CA . ILE A 1 127 ? 12.729 11.721 -13.635 1.00 77.56 127 ILE A CA 1
ATOM 990 C C . ILE A 1 127 ? 13.217 10.705 -14.676 1.00 77.56 127 ILE A C 1
ATOM 992 O O . ILE A 1 127 ? 13.965 11.065 -15.578 1.00 77.56 127 ILE A O 1
ATOM 996 N N . LEU A 1 128 ? 12.799 9.441 -14.560 1.00 77.38 128 LEU A N 1
ATOM 997 C CA . LEU A 1 128 ? 13.353 8.313 -15.326 1.00 77.38 128 LEU A CA 1
ATOM 998 C C . LEU A 1 128 ? 12.349 7.685 -16.305 1.00 77.38 128 LEU A C 1
ATOM 1000 O O . LEU A 1 128 ? 12.689 6.757 -17.037 1.00 77.38 128 LEU A O 1
ATOM 1004 N N . GLY A 1 129 ? 11.107 8.173 -16.321 1.00 81.50 129 GLY A N 1
ATOM 1005 C CA . GLY A 1 129 ? 10.048 7.691 -17.203 1.00 81.50 129 GLY A CA 1
ATOM 1006 C C . GLY A 1 129 ? 9.267 6.485 -16.667 1.00 81.50 129 GLY A C 1
ATOM 1007 O O . GLY A 1 129 ? 9.583 5.875 -15.642 1.00 81.50 129 GLY A O 1
ATOM 1008 N N . ALA A 1 130 ? 8.201 6.129 -17.390 1.00 78.38 130 ALA A N 1
ATOM 1009 C CA . ALA A 1 130 ? 7.232 5.113 -16.968 1.00 78.38 130 ALA A CA 1
ATOM 1010 C C . ALA A 1 130 ? 7.815 3.689 -16.877 1.00 78.38 130 ALA A C 1
ATOM 1012 O O . ALA A 1 130 ? 7.358 2.904 -16.049 1.00 78.38 130 ALA A O 1
ATOM 1013 N N . GLY A 1 131 ? 8.830 3.360 -17.687 1.00 76.94 131 GLY A N 1
ATOM 1014 C CA . GLY A 1 131 ? 9.469 2.040 -17.672 1.00 76.94 131 GLY A CA 1
ATOM 1015 C C . GLY A 1 131 ? 10.140 1.737 -16.331 1.00 76.94 131 GLY A C 1
ATOM 1016 O O . GLY A 1 131 ? 9.829 0.735 -15.691 1.00 76.94 131 GLY A O 1
ATOM 1017 N N . VAL A 1 132 ? 10.988 2.650 -15.849 1.00 75.62 132 VAL A N 1
ATOM 1018 C CA . VAL A 1 132 ? 11.700 2.491 -14.570 1.00 75.62 132 VAL A CA 1
ATOM 1019 C C . VAL A 1 132 ? 10.734 2.532 -13.382 1.00 75.62 132 VAL A C 1
ATOM 1021 O O . VAL A 1 132 ? 10.876 1.749 -12.443 1.00 75.62 132 VAL A O 1
ATOM 1024 N N . ALA A 1 133 ? 9.707 3.385 -13.435 1.00 78.44 133 ALA A N 1
ATOM 1025 C CA . ALA A 1 133 ? 8.682 3.446 -12.394 1.00 78.44 133 ALA A CA 1
ATOM 1026 C C . ALA A 1 133 ? 7.838 2.166 -12.302 1.00 78.44 133 ALA A C 1
ATOM 1028 O O . ALA A 1 133 ? 7.549 1.707 -11.197 1.00 78.44 133 ALA A O 1
ATOM 1029 N N . GLY A 1 134 ? 7.477 1.564 -13.441 1.00 80.38 134 GLY A N 1
ATOM 1030 C CA . GLY A 1 134 ? 6.801 0.265 -13.474 1.00 80.38 134 GLY A CA 1
ATOM 1031 C C . GLY A 1 134 ? 7.662 -0.828 -12.846 1.00 80.38 134 GLY A C 1
ATOM 1032 O O . GLY A 1 134 ? 7.190 -1.588 -12.004 1.00 80.38 134 GLY A O 1
ATOM 1033 N N . GLY A 1 135 ? 8.954 -0.820 -13.168 1.00 79.25 135 GLY A N 1
ATOM 1034 C CA . GLY A 1 135 ? 9.952 -1.696 -12.571 1.00 79.25 135 GLY A CA 1
ATOM 1035 C C . GLY A 1 135 ? 10.076 -1.581 -11.054 1.00 79.25 135 GLY A C 1
ATOM 1036 O O . GLY A 1 135 ? 10.030 -2.577 -10.332 1.00 79.25 135 GLY A O 1
ATOM 1037 N N . TYR A 1 136 ? 10.167 -0.349 -10.557 1.00 81.00 136 TYR A N 1
ATOM 1038 C CA . TYR A 1 136 ? 10.162 -0.064 -9.125 1.00 81.00 136 TYR A CA 1
ATOM 1039 C C . TYR A 1 136 ? 8.875 -0.552 -8.452 1.00 81.00 136 TYR A C 1
ATOM 1041 O O . TYR A 1 136 ? 8.926 -1.141 -7.375 1.00 81.00 136 TYR A O 1
ATOM 1049 N N . ASN A 1 137 ? 7.720 -0.349 -9.094 1.00 83.19 137 ASN A N 1
ATOM 1050 C CA . ASN A 1 137 ? 6.438 -0.801 -8.564 1.00 83.19 137 ASN A CA 1
ATOM 1051 C C . ASN A 1 137 ? 6.376 -2.334 -8.461 1.00 83.19 137 ASN A C 1
ATOM 1053 O O . ASN A 1 137 ? 5.914 -2.856 -7.447 1.00 83.19 137 ASN A O 1
ATOM 1057 N N . LEU A 1 138 ? 6.902 -3.063 -9.453 1.00 82.50 138 LEU A N 1
ATOM 1058 C CA . LEU A 1 138 ? 7.035 -4.524 -9.392 1.00 82.50 138 LEU A CA 1
ATOM 1059 C C . LEU A 1 138 ? 7.913 -4.952 -8.212 1.00 82.50 138 LEU A C 1
ATOM 1061 O O . LEU A 1 138 ? 7.482 -5.767 -7.398 1.00 82.50 138 LEU A O 1
ATOM 1065 N N . ALA A 1 139 ? 9.097 -4.352 -8.063 1.00 81.25 139 ALA A N 1
ATOM 1066 C CA . ALA A 1 139 ? 9.988 -4.663 -6.948 1.00 81.25 139 ALA A CA 1
ATOM 1067 C C . ALA A 1 139 ? 9.347 -4.368 -5.586 1.00 81.25 139 ALA A C 1
ATOM 1069 O O . ALA A 1 139 ? 9.431 -5.179 -4.664 1.00 81.25 139 ALA A O 1
ATOM 1070 N N . TYR A 1 140 ? 8.636 -3.246 -5.473 1.00 81.50 140 TYR A N 1
ATOM 1071 C CA . TYR A 1 140 ? 7.883 -2.885 -4.278 1.00 81.50 140 TYR A CA 1
ATOM 1072 C C . TYR A 1 140 ? 6.774 -3.900 -3.963 1.00 81.50 140 TYR A C 1
ATOM 1074 O O . TYR A 1 140 ? 6.600 -4.295 -2.808 1.00 81.50 140 TYR A O 1
ATOM 1082 N N . ASN A 1 141 ? 6.046 -4.367 -4.981 1.00 80.62 141 ASN A N 1
ATOM 1083 C CA . ASN A 1 141 ? 4.997 -5.372 -4.816 1.00 80.62 141 ASN A CA 1
ATOM 1084 C C . ASN A 1 141 ? 5.532 -6.735 -4.368 1.00 80.62 141 ASN A C 1
ATOM 1086 O O . ASN A 1 141 ? 4.800 -7.471 -3.718 1.00 80.62 141 ASN A O 1
ATOM 1090 N N . VAL A 1 142 ? 6.784 -7.077 -4.664 1.00 80.38 142 VAL A N 1
ATOM 1091 C CA . VAL A 1 142 ? 7.384 -8.333 -4.186 1.00 80.38 142 VAL A CA 1
ATOM 1092 C C . VAL A 1 142 ? 8.017 -8.162 -2.807 1.00 80.38 142 VAL A C 1
ATOM 1094 O O . VAL A 1 142 ? 7.826 -9.006 -1.938 1.00 80.38 142 VAL A O 1
ATOM 1097 N N . ALA A 1 143 ? 8.740 -7.066 -2.577 1.00 75.94 143 ALA A N 1
ATOM 1098 C CA . ALA A 1 143 ? 9.495 -6.874 -1.340 1.00 75.94 143 ALA A CA 1
ATOM 1099 C C . ALA A 1 143 ? 8.637 -6.356 -0.172 1.00 75.94 143 ALA A C 1
ATOM 1101 O O . ALA A 1 143 ? 8.901 -6.679 0.982 1.00 75.94 143 ALA A O 1
ATOM 1102 N N . VAL A 1 144 ? 7.614 -5.535 -0.435 1.00 72.50 144 VAL A N 1
ATOM 1103 C CA . VAL A 1 144 ? 6.911 -4.780 0.621 1.00 72.50 144 VAL A CA 1
ATOM 1104 C C . VAL A 1 144 ? 5.471 -5.248 0.824 1.00 72.50 144 VAL A C 1
ATOM 1106 O O . VAL A 1 144 ? 4.992 -5.284 1.960 1.00 72.50 144 VAL A O 1
ATOM 1109 N N . VAL A 1 145 ? 4.768 -5.643 -0.241 1.00 72.50 145 VAL A N 1
ATOM 1110 C CA . VAL A 1 145 ? 3.352 -6.038 -0.133 1.00 72.50 145 VAL A CA 1
ATOM 1111 C C . VAL A 1 145 ? 3.139 -7.344 0.642 1.00 72.50 145 VAL A C 1
ATOM 1113 O O . VAL A 1 145 ? 2.239 -7.347 1.486 1.00 72.50 145 VAL A O 1
ATOM 1116 N N . PRO A 1 146 ? 3.920 -8.429 0.460 1.00 72.12 146 PRO A N 1
ATOM 1117 C CA . PRO A 1 146 ? 3.701 -9.659 1.220 1.00 72.12 146 PRO A CA 1
ATOM 1118 C C . PRO A 1 146 ? 3.856 -9.455 2.738 1.00 72.12 146 PRO A C 1
ATOM 1120 O O . PRO A 1 146 ? 2.911 -9.795 3.460 1.00 72.12 146 PRO A O 1
ATOM 1123 N N . PRO A 1 147 ? 4.920 -8.788 3.246 1.00 68.94 147 PRO A N 1
ATOM 1124 C CA . PRO A 1 147 ? 5.000 -8.417 4.663 1.00 68.94 147 PRO A CA 1
ATOM 1125 C C . PRO A 1 147 ? 3.808 -7.571 5.132 1.00 68.94 147 PRO A C 1
ATOM 1127 O O . PRO A 1 147 ? 3.253 -7.804 6.206 1.00 68.94 147 PRO A O 1
ATOM 1130 N N . MET A 1 148 ? 3.344 -6.618 4.312 1.00 68.94 148 MET A N 1
ATOM 1131 C CA . MET A 1 148 ? 2.170 -5.793 4.633 1.00 68.94 148 MET A CA 1
ATOM 1132 C C . MET A 1 148 ? 0.858 -6.583 4.714 1.00 68.94 148 MET A C 1
ATOM 1134 O O . MET A 1 148 ? -0.078 -6.119 5.364 1.00 68.94 148 MET A O 1
ATOM 1138 N N . LYS A 1 149 ? 0.754 -7.743 4.059 1.00 69.44 149 LYS A N 1
ATOM 1139 C CA . LYS A 1 149 ? -0.425 -8.619 4.136 1.00 69.44 149 LYS A CA 1
ATOM 1140 C C . LYS A 1 149 ? -0.344 -9.596 5.304 1.00 69.44 149 LYS A C 1
ATOM 1142 O O . LYS A 1 149 ? -1.375 -9.888 5.904 1.00 69.44 149 LYS A O 1
ATOM 1147 N N . LEU A 1 150 ? 0.858 -10.052 5.651 1.00 68.44 150 LEU A N 1
ATOM 1148 C CA . LEU A 1 150 ? 1.090 -10.967 6.769 1.00 68.44 150 LEU A CA 1
ATOM 1149 C C . LEU A 1 150 ? 1.006 -10.262 8.128 1.00 68.44 150 LEU A C 1
ATOM 1151 O O . LEU A 1 150 ? 0.368 -10.778 9.047 1.00 68.44 150 LEU A O 1
ATOM 1155 N N . ASN A 1 151 ? 1.573 -9.058 8.250 1.00 68.50 151 ASN A N 1
ATOM 1156 C CA . ASN A 1 151 ? 1.605 -8.323 9.518 1.00 68.50 151 ASN A CA 1
ATOM 1157 C C . ASN A 1 151 ? 0.209 -8.122 10.147 1.00 68.50 151 ASN A C 1
ATOM 1159 O O . ASN A 1 151 ? 0.064 -8.428 11.328 1.00 68.50 151 ASN A O 1
ATOM 1163 N N . PRO A 1 152 ? -0.842 -7.703 9.409 1.00 63.94 152 PRO A N 1
ATOM 1164 C CA . PRO A 1 152 ? -2.194 -7.558 9.951 1.00 63.94 152 PRO A CA 1
ATOM 1165 C C . PRO A 1 152 ? -2.824 -8.857 10.457 1.00 63.94 152 PRO A C 1
ATOM 1167 O O . PRO A 1 152 ? -3.684 -8.808 11.331 1.00 63.94 152 PRO A O 1
ATOM 1170 N N . ILE A 1 153 ? -2.445 -10.011 9.899 1.00 64.06 153 ILE A N 1
ATOM 1171 C CA . ILE A 1 153 ? -2.951 -11.319 10.340 1.00 64.06 153 ILE A CA 1
ATOM 1172 C C . ILE A 1 153 ? -2.365 -11.634 11.716 1.00 64.06 153 ILE A C 1
ATOM 1174 O O . ILE A 1 153 ? -3.102 -11.966 12.643 1.00 64.06 153 ILE A O 1
ATOM 1178 N N . ILE A 1 154 ? -1.055 -11.429 11.870 1.00 64.38 154 ILE A N 1
ATOM 1179 C CA . ILE A 1 154 ? -0.347 -11.623 13.138 1.00 64.38 154 ILE A CA 1
ATOM 1180 C C . ILE A 1 154 ? -0.853 -10.624 14.189 1.00 64.38 154 ILE A C 1
ATOM 1182 O O . ILE A 1 154 ? -1.173 -11.011 15.314 1.00 64.38 154 ILE A O 1
ATOM 1186 N N . THR A 1 155 ? -1.010 -9.345 13.830 1.00 63.31 155 THR A N 1
ATOM 1187 C CA . THR A 1 155 ? -1.485 -8.325 14.775 1.00 63.31 155 THR A CA 1
ATOM 1188 C C . THR A 1 155 ? -2.963 -8.482 15.132 1.00 63.31 155 THR A C 1
ATOM 1190 O O . THR A 1 155 ? -3.305 -8.256 16.288 1.00 63.31 155 THR A O 1
ATOM 1193 N N . ARG A 1 156 ? -3.848 -8.925 14.222 1.00 56.09 156 ARG A N 1
ATOM 1194 C CA . ARG A 1 156 ? -5.276 -9.161 14.539 1.00 56.09 156 ARG A CA 1
ATOM 1195 C C . ARG A 1 156 ? -5.505 -10.280 15.544 1.00 56.09 156 ARG A C 1
ATOM 1197 O O . ARG A 1 156 ? -6.429 -10.172 16.341 1.00 56.09 156 ARG A O 1
ATOM 1204 N N . VAL A 1 157 ? -4.694 -11.333 15.513 1.00 59.66 157 VAL A N 1
ATOM 1205 C CA . VAL A 1 157 ? -4.804 -12.436 16.482 1.00 59.66 157 VAL A CA 1
ATOM 1206 C C . VAL A 1 157 ? -4.281 -12.007 17.856 1.00 59.66 157 VAL A C 1
ATOM 1208 O O . VAL A 1 157 ? -4.810 -12.424 18.884 1.00 59.66 157 VAL A O 1
ATOM 1211 N N . LEU A 1 158 ? -3.274 -11.132 17.886 1.00 61.66 158 LEU A N 1
ATOM 1212 C CA . LEU A 1 158 ? -2.609 -10.699 19.118 1.00 61.66 158 LEU A CA 1
ATOM 1213 C C . LEU A 1 158 ? -3.258 -9.463 19.762 1.00 61.66 158 LEU A C 1
ATOM 1215 O O . LEU A 1 158 ? -3.126 -9.260 20.966 1.00 61.66 158 LEU A O 1
ATOM 1219 N N . PHE A 1 159 ? -4.013 -8.665 19.003 1.00 55.72 159 PHE A N 1
ATOM 1220 C CA . PHE A 1 159 ? -4.704 -7.475 19.507 1.00 55.72 159 PHE A CA 1
ATOM 1221 C C . PHE A 1 159 ? -5.691 -7.765 20.659 1.00 55.72 159 PHE A C 1
ATOM 1223 O O . PHE A 1 159 ? -5.614 -7.076 21.678 1.00 55.72 159 PHE A O 1
ATOM 1230 N N . PRO A 1 160 ? -6.555 -8.803 20.601 1.00 53.81 160 PRO A N 1
ATOM 1231 C CA . PRO A 1 160 ? -7.417 -9.168 21.729 1.00 53.81 160 PRO A CA 1
ATOM 1232 C C . PRO A 1 160 ? -6.633 -9.612 22.970 1.00 53.81 160 PRO A C 1
ATOM 1234 O O . PRO A 1 160 ? -7.079 -9.389 24.094 1.00 53.81 160 PRO A O 1
ATOM 1237 N N . ALA A 1 161 ? -5.458 -10.223 22.781 1.00 64.19 161 ALA A N 1
ATOM 1238 C CA . ALA A 1 161 ? -4.580 -10.601 23.884 1.00 64.19 161 ALA A CA 1
ATOM 1239 C C . ALA A 1 161 ? -3.959 -9.365 24.552 1.00 64.19 161 ALA A C 1
ATOM 1241 O O . ALA A 1 161 ? -3.914 -9.313 25.777 1.00 64.19 161 ALA A O 1
ATOM 1242 N N . PHE A 1 162 ? -3.561 -8.350 23.773 1.00 63.78 162 PHE A N 1
ATOM 1243 C CA . PHE A 1 162 ? -3.080 -7.069 24.303 1.00 63.78 162 PHE A CA 1
ATOM 1244 C C . PHE A 1 162 ? -4.159 -6.282 25.045 1.00 63.78 162 PHE A C 1
ATOM 1246 O O . PHE A 1 162 ? -3.876 -5.725 26.100 1.00 63.78 162 PHE A O 1
ATOM 1253 N N . ALA A 1 163 ? -5.396 -6.272 24.540 1.00 58.47 163 ALA A N 1
ATOM 1254 C CA . ALA A 1 163 ? -6.509 -5.585 25.194 1.00 58.47 163 ALA A CA 1
ATOM 1255 C C . ALA A 1 163 ? -6.817 -6.159 26.591 1.00 58.47 163 ALA A C 1
ATOM 1257 O O . ALA A 1 163 ? -7.135 -5.411 27.508 1.00 58.47 163 ALA A O 1
ATOM 1258 N N . LYS A 1 164 ? -6.662 -7.477 26.785 1.00 64.81 164 LYS A N 1
ATOM 1259 C CA . LYS A 1 164 ? -6.863 -8.134 28.092 1.00 64.81 164 LYS A CA 1
ATOM 1260 C C . LYS A 1 164 ? -5.774 -7.835 29.125 1.00 64.81 164 LYS A C 1
ATOM 1262 O O . LYS A 1 164 ? -6.007 -8.037 30.310 1.00 64.81 164 LYS A O 1
ATOM 1267 N N . ILE A 1 165 ? -4.594 -7.401 28.687 1.00 68.56 165 ILE A N 1
ATOM 1268 C CA . ILE A 1 165 ? -3.432 -7.120 29.550 1.00 68.56 165 ILE A CA 1
ATOM 1269 C C . ILE A 1 165 ? -3.040 -5.639 29.517 1.00 68.56 165 ILE A C 1
ATOM 1271 O O . ILE A 1 165 ? -1.929 -5.290 29.904 1.00 68.56 165 ILE A O 1
ATOM 1275 N N . GLN A 1 166 ? -3.928 -4.772 29.024 1.00 62.91 166 GLN A N 1
ATOM 1276 C CA . GL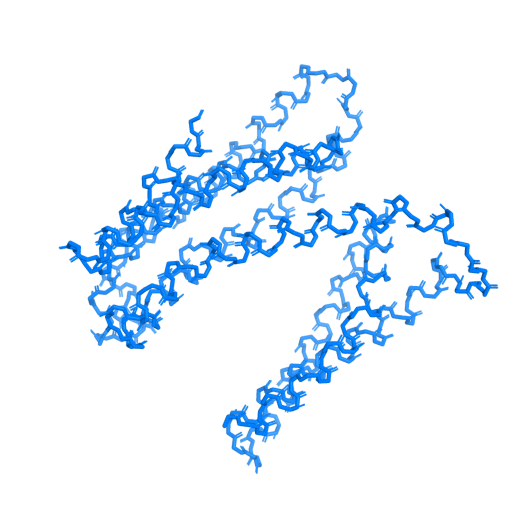N A 1 166 ? -3.647 -3.353 28.789 1.00 62.91 166 GLN A CA 1
ATOM 1277 C C . GLN A 1 166 ? -3.223 -2.596 30.057 1.00 62.91 166 GLN A C 1
ATOM 1279 O O . GLN A 1 166 ? -2.435 -1.657 29.961 1.00 62.91 166 GLN A O 1
ATOM 1284 N N . ASP A 1 167 ? -3.713 -3.029 31.222 1.00 70.75 167 ASP A N 1
ATOM 1285 C CA . ASP A 1 167 ? -3.447 -2.402 32.519 1.00 70.75 167 ASP A CA 1
ATOM 1286 C C . ASP A 1 167 ? -2.104 -2.850 33.129 1.00 70.75 167 ASP A C 1
ATOM 1288 O O . ASP A 1 167 ? -1.589 -2.222 34.052 1.00 70.75 167 ASP A O 1
ATOM 1292 N N . ASP A 1 168 ? -1.489 -3.903 32.581 1.00 78.56 168 ASP A N 1
ATOM 1293 C CA . ASP A 1 168 ? -0.216 -4.464 33.034 1.00 78.56 168 ASP A CA 1
ATOM 1294 C C . ASP A 1 168 ? 0.893 -4.118 32.026 1.00 78.56 168 ASP A C 1
ATOM 1296 O O . ASP A 1 168 ? 1.127 -4.805 31.025 1.00 78.56 168 ASP A O 1
ATOM 1300 N N . THR A 1 169 ? 1.575 -2.997 32.283 1.00 72.75 169 THR A N 1
ATOM 1301 C CA . THR A 1 169 ? 2.598 -2.434 31.381 1.00 72.75 169 THR A CA 1
ATOM 1302 C C . THR A 1 169 ? 3.761 -3.404 31.140 1.00 72.75 169 THR A C 1
ATOM 1304 O O . THR A 1 169 ? 4.348 -3.413 30.053 1.00 72.75 169 THR A O 1
ATOM 1307 N N . GLU A 1 170 ? 4.089 -4.242 32.123 1.00 78.19 170 GLU A N 1
ATOM 1308 C CA . GLU A 1 170 ? 5.193 -5.193 32.035 1.00 78.19 170 GLU A CA 1
ATOM 1309 C C . GLU A 1 170 ? 4.826 -6.381 31.137 1.00 78.19 170 GLU A C 1
ATOM 1311 O O . GLU A 1 170 ? 5.556 -6.697 30.189 1.00 78.19 170 GLU A O 1
ATOM 1316 N N . LYS A 1 171 ? 3.636 -6.967 31.327 1.00 74.62 171 LYS A N 1
ATOM 1317 C CA . LYS A 1 171 ? 3.130 -8.024 30.432 1.00 74.62 171 LYS A CA 1
ATOM 1318 C C . LYS A 1 171 ? 2.896 -7.523 29.014 1.00 74.62 171 LYS A C 1
ATOM 1320 O O . LYS A 1 171 ? 3.168 -8.254 28.056 1.00 74.62 171 LYS A O 1
ATOM 1325 N N . LEU A 1 172 ? 2.429 -6.283 28.861 1.00 70.81 172 LEU A N 1
ATOM 1326 C CA . LEU A 1 172 ? 2.254 -5.658 27.553 1.00 70.81 172 LEU A CA 1
ATOM 1327 C C . LEU A 1 172 ? 3.595 -5.545 26.818 1.00 70.81 172 LEU A C 1
ATOM 1329 O O . LEU A 1 172 ? 3.685 -5.921 25.649 1.00 70.81 172 LEU A O 1
ATOM 1333 N N . ARG A 1 173 ? 4.651 -5.100 27.511 1.00 73.06 173 ARG A N 1
ATOM 1334 C CA . ARG A 1 173 ? 6.008 -5.006 26.959 1.00 73.06 173 ARG A CA 1
ATOM 1335 C C . ARG A 1 173 ? 6.525 -6.374 26.509 1.00 73.06 173 ARG A C 1
ATOM 1337 O O . ARG A 1 173 ? 6.967 -6.508 25.370 1.00 73.06 173 ARG A O 1
ATOM 1344 N N . VAL A 1 174 ? 6.437 -7.395 27.364 1.00 78.50 174 VAL A N 1
ATOM 1345 C CA . VAL A 1 174 ? 6.917 -8.754 27.046 1.00 78.50 174 VAL A CA 1
ATOM 1346 C C . VAL A 1 174 ? 6.189 -9.334 25.833 1.00 78.50 174 VAL A C 1
ATOM 1348 O O . VAL A 1 174 ? 6.824 -9.872 24.923 1.00 78.50 174 VAL A O 1
ATOM 1351 N N . ASN A 1 175 ? 4.864 -9.203 25.777 1.00 72.88 175 ASN A N 1
ATOM 1352 C CA . ASN A 1 175 ? 4.092 -9.727 24.653 1.00 72.88 175 ASN A CA 1
ATOM 1353 C C . ASN A 1 175 ? 4.298 -8.911 23.368 1.00 72.88 175 ASN A C 1
ATOM 1355 O O . ASN A 1 175 ? 4.265 -9.482 22.279 1.00 72.88 175 ASN A O 1
ATOM 1359 N N . PHE A 1 176 ? 4.570 -7.607 23.472 1.00 73.19 176 PHE A N 1
ATOM 1360 C CA . PHE A 1 176 ? 4.954 -6.787 22.324 1.00 73.19 176 PHE A CA 1
ATOM 1361 C C . PHE A 1 176 ? 6.305 -7.228 21.746 1.00 73.19 176 PHE A C 1
ATOM 1363 O O . PHE A 1 176 ? 6.414 -7.412 20.535 1.00 73.19 176 PHE A O 1
ATOM 1370 N N . TYR A 1 177 ? 7.307 -7.493 22.592 1.00 75.50 177 TYR A N 1
ATOM 1371 C CA . TYR A 1 177 ? 8.586 -8.045 22.134 1.00 75.50 177 TYR A CA 1
ATOM 1372 C C . TYR A 1 177 ? 8.436 -9.440 21.527 1.00 75.50 177 TYR A C 1
ATOM 1374 O O . TYR A 1 177 ? 9.037 -9.710 20.494 1.00 75.50 177 TYR A O 1
ATOM 1382 N N . LYS A 1 178 ? 7.591 -10.312 22.092 1.00 75.06 178 LYS A N 1
ATOM 1383 C CA . LYS A 1 178 ? 7.287 -11.617 21.477 1.00 75.06 178 LYS A CA 1
ATOM 1384 C C . LYS A 1 178 ? 6.656 -11.465 20.096 1.00 75.06 178 LYS A C 1
ATOM 1386 O O . LYS A 1 178 ? 7.052 -12.175 19.176 1.00 75.06 178 LYS A O 1
ATOM 1391 N N . LEU A 1 179 ? 5.712 -10.535 19.935 1.00 74.50 179 LEU A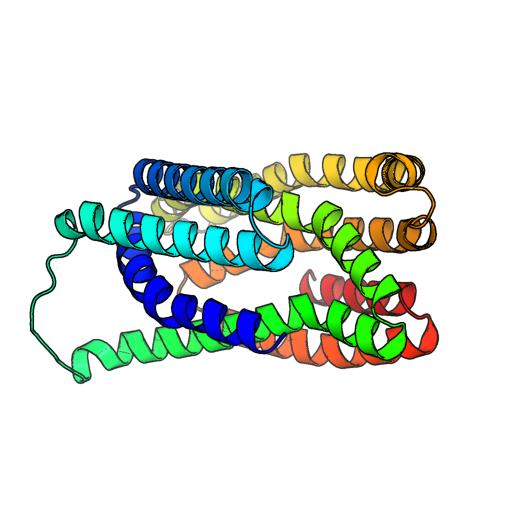 N 1
ATOM 1392 C CA . LEU A 1 179 ? 5.123 -10.226 18.632 1.00 74.50 179 LEU A CA 1
ATOM 1393 C C . LEU A 1 179 ? 6.201 -9.764 17.655 1.00 74.50 179 LEU A C 1
ATOM 1395 O O . LEU A 1 179 ? 6.271 -10.279 16.541 1.00 74.50 179 LEU A O 1
ATOM 1399 N N . LEU A 1 180 ? 7.052 -8.832 18.084 1.00 75.19 180 LEU A N 1
ATOM 1400 C CA . LEU A 1 180 ? 8.143 -8.324 17.266 1.00 75.19 180 LEU A CA 1
ATOM 1401 C C . LEU A 1 180 ? 9.103 -9.447 16.851 1.00 75.19 180 LEU A C 1
ATOM 1403 O O . LEU A 1 180 ? 9.474 -9.520 15.683 1.00 75.19 180 LEU A O 1
ATOM 1407 N N . SER A 1 181 ? 9.427 -10.364 17.765 1.00 77.62 181 SER A N 1
ATOM 1408 C CA . SER A 1 181 ? 10.257 -11.535 17.480 1.00 77.62 181 SER A CA 1
ATOM 1409 C C . SER A 1 181 ? 9.598 -12.496 16.492 1.00 77.62 181 SER A C 1
ATOM 1411 O O . SER A 1 181 ? 10.267 -12.944 15.571 1.00 77.62 181 SER A O 1
ATOM 1413 N N . VAL A 1 182 ? 8.299 -12.791 16.614 1.00 77.00 182 VAL A N 1
ATOM 1414 C CA . VAL A 1 182 ? 7.586 -13.672 15.664 1.00 77.00 182 VAL A CA 1
ATOM 1415 C C . VAL A 1 182 ? 7.522 -13.041 14.271 1.00 77.00 182 VAL A C 1
ATOM 1417 O O . VAL A 1 182 ? 7.826 -13.695 13.274 1.00 77.00 182 VAL A O 1
ATOM 1420 N N . VAL A 1 183 ? 7.173 -11.754 14.199 1.00 76.06 183 VAL A N 1
ATOM 1421 C CA . VAL A 1 183 ? 7.166 -10.983 12.946 1.00 76.06 183 VAL A CA 1
ATOM 1422 C C . VAL A 1 183 ? 8.570 -10.938 12.339 1.00 76.06 183 VAL A C 1
ATOM 1424 O O . VAL A 1 183 ? 8.712 -11.078 11.123 1.00 76.06 183 VAL A O 1
ATOM 1427 N N . GLY A 1 184 ? 9.599 -10.784 13.174 1.00 77.25 184 GLY A N 1
ATOM 1428 C CA . GLY A 1 184 ? 11.002 -10.810 12.781 1.00 77.25 184 GLY A CA 1
ATOM 1429 C C . GLY A 1 184 ? 11.423 -12.165 12.213 1.00 77.25 184 GLY A C 1
ATOM 1430 O O . GLY A 1 184 ? 11.908 -12.220 11.091 1.00 77.25 184 GLY A O 1
ATOM 1431 N N . ILE A 1 185 ? 11.160 -13.262 12.926 1.00 81.62 185 ILE A N 1
ATOM 1432 C CA . ILE A 1 185 ? 11.530 -14.630 12.523 1.00 81.62 185 ILE A CA 1
ATOM 1433 C C . ILE A 1 185 ? 10.902 -15.031 11.184 1.00 81.62 185 ILE A C 1
ATOM 1435 O O . ILE A 1 185 ? 11.498 -15.816 10.460 1.00 81.62 185 ILE A O 1
ATOM 1439 N N . ILE A 1 186 ? 9.731 -14.501 10.827 1.00 80.50 186 ILE A N 1
ATOM 1440 C CA . ILE A 1 186 ? 9.094 -14.800 9.536 1.00 80.50 186 ILE A CA 1
ATOM 1441 C C . ILE A 1 186 ? 9.609 -13.861 8.439 1.00 80.50 186 ILE A C 1
ATOM 1443 O O . ILE A 1 186 ? 10.033 -14.317 7.376 1.00 80.50 186 ILE A O 1
ATOM 1447 N N . ASN A 1 187 ? 9.586 -12.546 8.678 1.00 80.81 187 ASN A N 1
ATOM 1448 C CA . ASN A 1 187 ? 9.917 -11.573 7.635 1.00 80.81 187 ASN A CA 1
ATOM 1449 C C . ASN A 1 187 ? 11.419 -11.520 7.326 1.00 80.81 187 ASN A C 1
ATOM 1451 O O . ASN A 1 187 ? 11.777 -11.315 6.169 1.00 80.81 187 ASN A O 1
ATOM 1455 N N . PHE A 1 188 ? 12.297 -11.719 8.317 1.00 83.12 188 PHE A N 1
ATOM 1456 C CA . PHE A 1 188 ? 13.747 -11.666 8.110 1.00 83.12 188 PHE A CA 1
ATOM 1457 C C . PHE A 1 188 ? 14.252 -12.716 7.118 1.00 83.12 188 PHE A C 1
ATOM 1459 O O . PHE A 1 188 ? 14.824 -12.318 6.103 1.00 83.12 188 PHE A O 1
ATOM 1466 N N . PRO A 1 189 ? 14.031 -14.026 7.328 1.00 86.00 189 PRO A N 1
ATOM 1467 C CA . PRO A 1 189 ? 14.495 -15.033 6.382 1.00 86.00 189 PRO A CA 1
ATOM 1468 C C . PRO A 1 189 ? 13.787 -14.926 5.029 1.00 86.00 189 PRO A C 1
ATOM 1470 O O . PRO A 1 189 ? 14.432 -15.132 4.006 1.00 86.00 189 PRO A O 1
ATOM 1473 N N . ALA A 1 190 ? 12.506 -14.541 4.991 1.00 85.25 190 ALA A N 1
ATOM 1474 C CA . ALA A 1 190 ? 11.792 -14.353 3.728 1.00 85.25 190 ALA A CA 1
ATOM 1475 C C . ALA A 1 190 ? 12.404 -13.225 2.876 1.00 85.25 190 ALA A C 1
ATOM 1477 O O . ALA A 1 190 ? 12.663 -13.413 1.688 1.00 85.25 190 ALA A O 1
ATOM 1478 N N . LEU A 1 191 ? 12.676 -12.063 3.479 1.00 84.12 191 LEU A N 1
ATOM 1479 C CA . LEU A 1 191 ? 13.212 -10.901 2.765 1.00 84.12 191 LEU A CA 1
ATOM 1480 C C . LEU A 1 191 ? 14.707 -11.030 2.467 1.00 84.12 191 LEU A C 1
ATOM 1482 O O . LEU A 1 191 ? 15.141 -10.622 1.391 1.00 84.12 191 LEU A O 1
ATOM 1486 N N . LEU A 1 192 ? 15.489 -11.628 3.370 1.00 85.88 192 LEU A N 1
ATOM 1487 C CA . LEU A 1 192 ? 16.900 -11.929 3.113 1.00 85.88 192 LEU A CA 1
ATOM 1488 C C . LEU A 1 192 ? 17.050 -13.019 2.046 1.00 85.88 192 LEU A C 1
ATOM 1490 O O . LEU A 1 192 ? 17.867 -12.870 1.142 1.00 85.88 192 LEU A O 1
ATOM 1494 N N . GLY A 1 193 ? 16.222 -14.066 2.085 1.00 85.50 193 GLY A N 1
ATOM 1495 C CA . GLY A 1 193 ? 16.177 -15.086 1.038 1.00 85.50 193 GLY A CA 1
ATOM 1496 C C . GLY A 1 193 ? 15.834 -14.480 -0.322 1.00 85.50 193 GLY A C 1
ATOM 1497 O O . GLY A 1 193 ? 16.534 -14.723 -1.303 1.00 85.50 193 GLY A O 1
ATOM 1498 N N . LEU A 1 194 ? 14.830 -13.600 -0.372 1.00 85.62 194 LEU A N 1
ATOM 1499 C CA . LEU A 1 194 ? 14.486 -12.859 -1.585 1.00 85.62 194 LEU A CA 1
ATOM 1500 C C . LEU A 1 194 ? 15.628 -11.944 -2.060 1.00 85.62 194 LEU A C 1
ATOM 1502 O O . LEU A 1 194 ? 15.853 -11.829 -3.261 1.00 85.62 194 LEU A O 1
ATOM 1506 N N . MET A 1 195 ? 16.361 -11.309 -1.142 1.00 86.81 195 MET A N 1
ATOM 1507 C CA . MET A 1 195 ? 17.507 -10.451 -1.465 1.00 86.81 195 MET A CA 1
ATOM 1508 C C . MET A 1 195 ? 18.665 -11.235 -2.099 1.00 86.81 195 MET A C 1
ATOM 1510 O O . MET A 1 195 ? 19.310 -10.726 -3.014 1.00 86.81 195 MET A O 1
ATOM 1514 N N . VAL A 1 196 ? 18.926 -12.460 -1.633 1.00 88.25 196 VAL A N 1
ATOM 1515 C CA . VAL A 1 196 ? 19.987 -13.328 -2.173 1.00 88.25 196 VAL A CA 1
ATOM 1516 C C . VAL A 1 196 ? 19.571 -13.933 -3.515 1.00 88.25 196 VAL A C 1
ATOM 1518 O O . VAL A 1 196 ? 20.357 -13.955 -4.459 1.00 88.25 196 VAL A O 1
ATOM 1521 N N . VAL A 1 197 ? 18.319 -14.383 -3.626 1.00 88.06 197 VAL A N 1
ATOM 1522 C CA . VAL A 1 197 ? 17.792 -15.030 -4.839 1.00 88.06 197 VAL A CA 1
ATOM 1523 C C . VAL A 1 197 ? 17.350 -14.003 -5.892 1.00 88.06 197 VAL A C 1
ATOM 1525 O O . VAL A 1 197 ? 17.031 -14.380 -7.015 1.00 88.06 197 VAL A O 1
ATOM 1528 N N . SER A 1 198 ? 17.380 -12.701 -5.589 1.00 83.94 198 SER A N 1
ATOM 1529 C CA . SER A 1 198 ? 16.911 -11.621 -6.472 1.00 83.94 198 SER A CA 1
ATOM 1530 C C . SER A 1 198 ? 17.502 -11.674 -7.883 1.00 83.94 198 SER A C 1
ATOM 1532 O O . SER A 1 198 ? 16.769 -11.472 -8.851 1.00 83.94 198 SER A O 1
ATOM 1534 N N . ASN A 1 199 ? 18.793 -12.007 -8.000 1.00 83.56 199 ASN A N 1
ATOM 1535 C CA . ASN A 1 199 ? 19.506 -12.128 -9.273 1.00 83.56 199 ASN A CA 1
ATOM 1536 C C . ASN A 1 199 ? 18.893 -13.185 -10.202 1.00 83.56 199 ASN A C 1
ATOM 1538 O O . ASN A 1 199 ? 18.908 -12.999 -11.411 1.00 83.56 199 ASN A O 1
ATOM 1542 N N . ASN A 1 200 ? 18.320 -14.256 -9.644 1.00 83.69 200 ASN A N 1
ATOM 1543 C CA . ASN A 1 200 ? 17.673 -15.323 -10.412 1.00 83.69 200 ASN A CA 1
ATOM 1544 C C . ASN A 1 200 ? 16.150 -15.138 -10.462 1.00 83.69 200 ASN A C 1
ATOM 1546 O O . ASN A 1 200 ? 15.516 -15.440 -11.469 1.00 83.69 200 ASN A O 1
ATOM 1550 N N . PHE A 1 201 ? 15.553 -14.614 -9.389 1.00 84.38 201 PHE A N 1
ATOM 1551 C CA . PHE A 1 201 ? 14.112 -14.411 -9.267 1.00 84.38 201 PHE A CA 1
ATOM 1552 C C . PHE A 1 201 ? 13.591 -13.379 -10.269 1.00 84.38 201 PHE A C 1
ATOM 1554 O O . PHE A 1 201 ? 12.558 -13.600 -10.897 1.00 84.38 201 PHE A O 1
ATOM 1561 N N . VAL A 1 202 ? 14.299 -12.257 -10.438 1.00 84.38 202 VAL A N 1
ATOM 1562 C CA . VAL A 1 202 ? 13.856 -11.177 -11.330 1.00 84.38 202 VAL A CA 1
ATOM 1563 C C . VAL A 1 202 ? 13.816 -11.626 -12.800 1.00 84.38 202 VAL A C 1
ATOM 1565 O O . VAL A 1 202 ? 12.745 -11.496 -13.398 1.00 84.38 202 VAL A O 1
ATOM 1568 N N . PRO A 1 203 ? 14.882 -12.215 -13.382 1.00 83.19 203 PRO A N 1
ATOM 1569 C CA . PRO A 1 203 ? 14.817 -12.741 -14.744 1.00 83.19 203 PRO A CA 1
ATOM 1570 C C . PRO A 1 203 ? 13.774 -13.850 -14.916 1.00 83.19 203 PRO A C 1
ATOM 1572 O O . PRO A 1 203 ? 13.107 -13.892 -15.945 1.00 83.19 203 PRO A O 1
ATOM 1575 N N . LEU A 1 204 ? 13.601 -14.725 -13.919 1.00 84.94 204 LEU A N 1
ATOM 1576 C CA . LEU A 1 204 ? 12.707 -15.883 -14.021 1.00 84.94 204 LEU A CA 1
ATOM 1577 C C . LEU A 1 204 ? 11.221 -15.504 -13.936 1.00 84.94 204 LEU A C 1
ATOM 1579 O O . LEU A 1 204 ? 10.400 -16.086 -14.639 1.00 84.94 204 LEU A O 1
ATOM 1583 N N . VAL A 1 205 ? 10.868 -14.533 -13.089 1.00 83.75 205 VAL A N 1
ATOM 1584 C CA . VAL A 1 205 ? 9.469 -14.134 -12.856 1.00 83.75 205 VAL A CA 1
ATOM 1585 C C . VAL A 1 205 ? 9.050 -12.960 -13.736 1.00 83.75 205 VAL A C 1
ATOM 1587 O O . VAL A 1 205 ? 7.932 -12.944 -14.249 1.00 83.75 205 VAL A O 1
ATOM 1590 N N . PHE A 1 206 ? 9.924 -11.966 -13.911 1.00 79.75 206 PHE A N 1
ATOM 1591 C CA . PHE A 1 206 ? 9.602 -10.741 -14.649 1.00 79.75 206 PHE A CA 1
ATOM 1592 C C . PHE A 1 206 ? 10.194 -10.718 -16.062 1.00 79.75 206 PHE A C 1
ATOM 1594 O O . PHE A 1 206 ? 9.669 -10.011 -16.925 1.00 79.75 206 PHE A O 1
ATOM 1601 N N . GLY A 1 207 ? 11.246 -11.497 -16.317 1.00 83.44 207 GLY A N 1
ATOM 1602 C CA . GLY A 1 207 ? 11.980 -11.520 -17.581 1.00 83.44 207 GLY A CA 1
ATOM 1603 C C . GLY A 1 207 ? 13.256 -10.674 -17.545 1.00 83.44 207 GLY A C 1
ATOM 1604 O O . GLY A 1 207 ? 13.375 -9.713 -16.785 1.00 83.44 207 GLY A O 1
ATOM 1605 N N . GLU A 1 208 ? 14.205 -10.991 -18.428 1.00 82.81 208 GLU A N 1
ATOM 1606 C CA . GLU A 1 208 ? 15.545 -10.371 -18.473 1.00 82.81 208 GLU A CA 1
ATOM 1607 C C . GLU A 1 208 ? 15.534 -8.850 -18.696 1.00 82.81 208 GLU A C 1
ATOM 1609 O O . GLU A 1 208 ? 16.458 -8.142 -18.294 1.00 82.81 208 GLU A O 1
ATOM 1614 N N . LYS A 1 209 ? 14.449 -8.313 -19.271 1.00 79.75 209 LYS A N 1
ATOM 1615 C CA . LYS A 1 209 ? 14.250 -6.867 -19.483 1.00 79.75 209 LYS A CA 1
ATOM 1616 C C . LYS A 1 209 ? 14.253 -6.056 -18.181 1.00 79.75 209 LYS A C 1
ATOM 1618 O O . LYS A 1 209 ? 14.388 -4.836 -18.228 1.00 79.75 209 LYS A O 1
ATOM 1623 N N . TRP A 1 210 ? 14.100 -6.715 -17.034 1.00 80.12 210 TRP A N 1
ATOM 1624 C CA . TRP A 1 210 ? 13.995 -6.084 -15.721 1.00 80.12 210 TRP A CA 1
ATOM 1625 C C . TRP A 1 210 ? 15.242 -6.257 -14.846 1.00 80.12 210 TRP A C 1
ATOM 1627 O O . TRP A 1 210 ? 15.223 -5.873 -13.677 1.00 80.12 210 TRP A O 1
ATOM 1637 N N . ASN A 1 211 ? 16.350 -6.760 -15.400 1.00 79.69 211 ASN A N 1
ATOM 1638 C CA . ASN A 1 211 ? 17.601 -6.952 -14.655 1.00 79.69 211 ASN A CA 1
ATOM 1639 C C . ASN A 1 211 ? 18.115 -5.667 -13.983 1.00 79.69 211 ASN A C 1
ATOM 1641 O O . ASN A 1 211 ? 18.656 -5.715 -12.881 1.00 79.69 211 ASN A O 1
ATOM 1645 N N . SER A 1 212 ? 17.858 -4.494 -14.570 1.00 78.00 212 SER A N 1
ATOM 1646 C CA . SER A 1 212 ? 18.230 -3.196 -13.987 1.00 78.00 212 SER A CA 1
ATOM 1647 C C . SER A 1 212 ? 17.568 -2.896 -12.628 1.00 78.00 212 SER A C 1
ATOM 1649 O O . SER A 1 212 ? 17.982 -1.962 -11.944 1.00 78.00 212 SER A O 1
ATOM 1651 N N . ILE A 1 213 ? 16.551 -3.663 -12.218 1.00 80.75 213 ILE A N 1
ATOM 1652 C CA . ILE A 1 213 ? 15.810 -3.472 -10.958 1.00 80.75 213 ILE A CA 1
ATOM 1653 C C . ILE A 1 213 ? 16.330 -4.362 -9.834 1.00 80.75 213 ILE A C 1
ATOM 1655 O O . ILE A 1 213 ? 16.012 -4.112 -8.676 1.00 80.75 213 ILE A O 1
ATOM 1659 N N . ILE A 1 214 ? 17.162 -5.361 -10.126 1.00 82.31 214 ILE A N 1
ATOM 1660 C CA . ILE A 1 214 ? 17.731 -6.241 -9.101 1.00 82.31 214 ILE A CA 1
ATOM 1661 C C . ILE A 1 214 ? 18.340 -5.464 -7.910 1.00 82.31 214 ILE A C 1
ATOM 1663 O O . ILE A 1 214 ? 17.944 -5.753 -6.776 1.00 82.31 214 ILE A O 1
ATOM 1667 N N . PRO A 1 215 ? 19.199 -4.436 -8.102 1.00 82.75 215 PRO A N 1
ATOM 1668 C CA . PRO A 1 215 ? 19.737 -3.672 -6.970 1.00 82.75 215 PRO A CA 1
ATOM 1669 C C . PRO A 1 215 ? 18.656 -2.876 -6.221 1.00 82.75 215 PRO A C 1
ATOM 1671 O O . PRO A 1 215 ? 18.714 -2.730 -5.001 1.00 82.75 215 PRO A O 1
ATOM 1674 N N . VAL A 1 216 ? 17.627 -2.398 -6.927 1.00 82.19 216 VAL A N 1
ATOM 1675 C CA . VAL A 1 216 ? 16.480 -1.700 -6.325 1.00 82.19 216 VAL A CA 1
ATOM 1676 C C . VAL A 1 216 ? 15.661 -2.656 -5.456 1.00 82.19 216 VAL A C 1
ATOM 1678 O O . VAL A 1 216 ? 15.295 -2.297 -4.339 1.00 82.19 216 VAL A O 1
ATOM 1681 N N . LEU A 1 217 ? 15.411 -3.882 -5.925 1.00 83.31 217 LEU A N 1
ATOM 1682 C CA . LEU A 1 217 ? 14.719 -4.918 -5.159 1.00 83.31 217 LEU A CA 1
ATOM 1683 C C . LEU A 1 217 ? 15.490 -5.256 -3.878 1.00 83.31 217 LEU A C 1
ATOM 1685 O O . LEU A 1 217 ? 14.887 -5.303 -2.811 1.00 83.31 217 LEU A O 1
ATOM 1689 N N . GLN A 1 218 ? 16.811 -5.430 -3.962 1.00 84.38 218 GLN A N 1
ATOM 1690 C CA . GLN A 1 218 ? 17.644 -5.722 -2.791 1.00 84.38 218 GLN A CA 1
ATOM 1691 C C . GLN A 1 218 ? 17.559 -4.616 -1.733 1.00 84.38 218 GLN A C 1
ATOM 1693 O O . GLN A 1 218 ? 17.327 -4.901 -0.558 1.00 84.38 218 GLN A O 1
ATOM 1698 N N . LEU A 1 219 ? 17.661 -3.350 -2.147 1.00 83.19 219 LEU A N 1
ATOM 1699 C CA . LEU A 1 219 ? 17.495 -2.214 -1.238 1.00 83.19 219 LEU A CA 1
ATOM 1700 C C . LEU A 1 219 ? 16.073 -2.148 -0.656 1.00 83.19 219 LEU A C 1
ATOM 1702 O O . LEU A 1 219 ? 15.901 -1.894 0.537 1.00 83.19 219 LEU A O 1
ATOM 1706 N N . LEU A 1 220 ? 15.043 -2.426 -1.461 1.00 80.75 220 LEU A N 1
ATOM 1707 C CA . LEU A 1 220 ? 13.657 -2.478 -0.991 1.00 80.75 220 LEU A CA 1
ATOM 1708 C C . LEU A 1 220 ? 13.404 -3.624 -0.004 1.00 80.75 220 LEU A C 1
ATOM 1710 O O . LEU A 1 220 ? 12.592 -3.443 0.902 1.00 80.75 220 LEU A O 1
ATOM 1714 N N . CYS A 1 221 ? 14.106 -4.757 -0.113 1.00 82.06 221 CYS A N 1
ATOM 1715 C CA . CYS A 1 221 ? 14.054 -5.821 0.894 1.00 82.06 221 CYS A CA 1
ATOM 1716 C C . CYS A 1 221 ? 14.536 -5.312 2.259 1.00 82.06 221 CYS A C 1
ATOM 1718 O O . CYS A 1 221 ? 13.866 -5.547 3.265 1.00 82.06 221 CYS A O 1
ATOM 1720 N N . VAL A 1 222 ? 15.630 -4.541 2.299 1.00 82.31 222 VAL A N 1
ATOM 1721 C CA . VAL A 1 222 ? 16.127 -3.913 3.540 1.00 82.31 222 VAL A CA 1
ATOM 1722 C C . VAL A 1 222 ? 15.099 -2.936 4.110 1.00 82.31 222 VAL A C 1
ATOM 1724 O O . VAL A 1 222 ? 14.818 -2.942 5.310 1.00 82.31 222 VAL A O 1
ATOM 1727 N N . VAL A 1 223 ? 14.457 -2.141 3.253 1.00 78.88 223 VAL A N 1
ATOM 1728 C CA . VAL A 1 223 ? 13.366 -1.259 3.688 1.00 78.88 223 VAL A CA 1
ATOM 1729 C C . VAL A 1 223 ? 12.168 -2.056 4.221 1.00 78.88 223 VAL A C 1
ATOM 1731 O O . VAL A 1 223 ? 11.576 -1.677 5.235 1.00 78.88 223 VAL A O 1
ATOM 1734 N N . GLY A 1 224 ? 11.825 -3.180 3.589 1.00 75.19 224 GLY A N 1
ATOM 1735 C CA . GLY A 1 224 ? 10.788 -4.105 4.050 1.00 75.19 224 GLY A CA 1
ATOM 1736 C C . GLY A 1 224 ? 11.071 -4.666 5.447 1.00 75.19 224 GLY A C 1
ATOM 1737 O O . GLY A 1 224 ? 10.154 -4.733 6.274 1.00 75.19 224 GLY A O 1
ATOM 1738 N N . LEU A 1 225 ? 12.335 -4.987 5.747 1.00 78.38 225 LEU A N 1
ATOM 1739 C CA . LEU A 1 225 ? 12.777 -5.443 7.071 1.00 78.38 225 LEU A CA 1
ATOM 1740 C C . LEU A 1 225 ? 12.539 -4.364 8.132 1.00 78.38 225 LEU A C 1
ATOM 1742 O O . LEU A 1 225 ? 11.833 -4.607 9.113 1.00 78.38 225 LEU A O 1
ATOM 1746 N N . LEU A 1 226 ? 13.038 -3.147 7.894 1.00 76.38 226 LEU A N 1
ATOM 1747 C CA . LEU A 1 226 ? 12.857 -2.011 8.807 1.00 76.38 226 LEU A CA 1
ATOM 1748 C C . LEU A 1 226 ? 11.373 -1.678 9.014 1.00 76.38 226 LEU A C 1
ATOM 1750 O O . LEU A 1 226 ? 10.918 -1.401 10.125 1.00 76.38 226 LEU A O 1
ATOM 1754 N N . ARG A 1 227 ? 10.570 -1.747 7.946 1.00 73.31 227 ARG A N 1
ATOM 1755 C CA . ARG A 1 227 ? 9.130 -1.486 8.028 1.00 73.31 227 ARG A CA 1
ATOM 1756 C C . ARG A 1 227 ? 8.390 -2.553 8.832 1.00 73.31 227 ARG A C 1
ATOM 1758 O O . ARG A 1 227 ? 7.428 -2.210 9.518 1.00 73.31 227 ARG A O 1
ATOM 1765 N N . SER A 1 228 ? 8.823 -3.810 8.766 1.00 68.81 228 SER A N 1
ATOM 1766 C CA . SER A 1 228 ? 8.224 -4.907 9.539 1.00 68.81 228 SER A CA 1
ATOM 1767 C C . SER A 1 228 ? 8.406 -4.707 11.044 1.00 68.81 228 SER A C 1
ATOM 1769 O O . SER A 1 228 ? 7.497 -5.014 11.810 1.00 68.81 228 SER A O 1
ATOM 1771 N N . VAL A 1 229 ? 9.523 -4.098 11.450 1.00 70.06 229 VAL A N 1
ATOM 1772 C CA . VAL A 1 229 ? 9.798 -3.715 12.844 1.00 70.06 229 VAL A CA 1
ATOM 1773 C C . VAL A 1 229 ? 8.969 -2.498 13.279 1.00 70.06 229 VAL A C 1
ATOM 1775 O O . VAL A 1 229 ? 8.450 -2.475 14.392 1.00 70.06 229 VAL A O 1
ATOM 1778 N N . GLY A 1 230 ? 8.784 -1.503 12.402 1.00 65.31 230 GLY A N 1
ATOM 1779 C CA . GLY A 1 230 ? 8.045 -0.274 12.731 1.00 65.31 230 GLY A CA 1
ATOM 1780 C C . GLY A 1 230 ? 6.510 -0.379 12.680 1.00 65.31 230 GLY A C 1
ATOM 1781 O O . GLY A 1 230 ? 5.812 0.393 13.337 1.00 65.31 230 GLY A O 1
ATOM 1782 N N . ASN A 1 231 ? 5.942 -1.319 11.917 1.00 65.31 231 ASN A N 1
ATOM 1783 C CA . ASN A 1 231 ? 4.484 -1.436 11.727 1.00 65.31 231 ASN A CA 1
ATOM 1784 C C . ASN A 1 231 ? 3.676 -1.696 13.027 1.00 65.31 231 ASN A C 1
ATOM 1786 O O . ASN A 1 231 ? 2.632 -1.060 13.219 1.00 65.31 231 ASN A O 1
ATOM 1790 N N . PRO A 1 232 ? 4.141 -2.561 13.954 1.00 62.62 232 PRO A N 1
ATOM 1791 C CA . PRO A 1 232 ? 3.463 -2.796 15.230 1.00 62.62 232 PRO A CA 1
ATOM 1792 C C . PRO A 1 232 ? 3.357 -1.540 16.109 1.00 62.62 232 PRO A C 1
ATOM 1794 O O . PRO A 1 232 ? 2.369 -1.382 16.825 1.00 62.62 232 PRO A O 1
ATOM 1797 N N . ILE A 1 233 ? 4.326 -0.618 16.019 1.00 62.97 233 ILE A N 1
ATOM 1798 C CA . ILE A 1 233 ? 4.354 0.633 16.798 1.00 62.97 233 ILE A CA 1
ATOM 1799 C C . ILE A 1 233 ? 3.195 1.553 16.386 1.00 62.97 233 ILE A C 1
ATOM 1801 O O . ILE A 1 233 ? 2.484 2.081 17.241 1.00 62.97 233 ILE A O 1
ATOM 1805 N N . GLY A 1 234 ? 2.937 1.684 15.080 1.00 59.09 234 GLY A N 1
ATOM 1806 C CA . GLY A 1 234 ? 1.800 2.462 14.572 1.00 59.09 234 GLY A CA 1
ATOM 1807 C C . GLY A 1 234 ? 0.448 1.896 15.020 1.00 59.09 234 GLY A C 1
ATOM 1808 O O . GLY A 1 234 ? -0.449 2.645 15.405 1.00 59.09 234 GLY A O 1
ATOM 1809 N N . SER A 1 235 ? 0.328 0.565 15.064 1.00 56.25 235 SER A N 1
ATOM 1810 C CA . SER A 1 235 ? -0.882 -0.111 15.555 1.00 56.25 235 SER A CA 1
ATOM 1811 C C . SER A 1 235 ? -1.109 0.125 17.056 1.00 56.25 235 SER A C 1
ATOM 1813 O O . SER A 1 235 ? -2.246 0.320 17.481 1.00 56.25 235 SER A O 1
ATOM 1815 N N . LEU A 1 236 ? -0.037 0.174 17.856 1.00 60.78 236 LEU A N 1
ATOM 1816 C CA . LEU A 1 236 ? -0.093 0.483 19.290 1.00 60.78 236 LEU A CA 1
ATOM 1817 C C . LEU A 1 236 ? -0.547 1.932 19.554 1.00 60.78 236 LEU A C 1
ATOM 1819 O O . LEU A 1 236 ? -1.358 2.179 20.447 1.00 60.78 236 LEU A O 1
ATOM 1823 N N . LEU A 1 237 ? -0.054 2.894 18.767 1.00 58.91 237 LEU A N 1
ATOM 1824 C CA . LEU A 1 237 ? -0.442 4.307 18.878 1.00 58.91 237 LEU A CA 1
ATOM 1825 C C . LEU A 1 237 ? -1.911 4.532 18.498 1.00 58.91 237 LEU A C 1
ATOM 1827 O O . LEU A 1 237 ? -2.621 5.264 19.194 1.00 58.91 237 LEU A O 1
ATOM 1831 N N . MET A 1 238 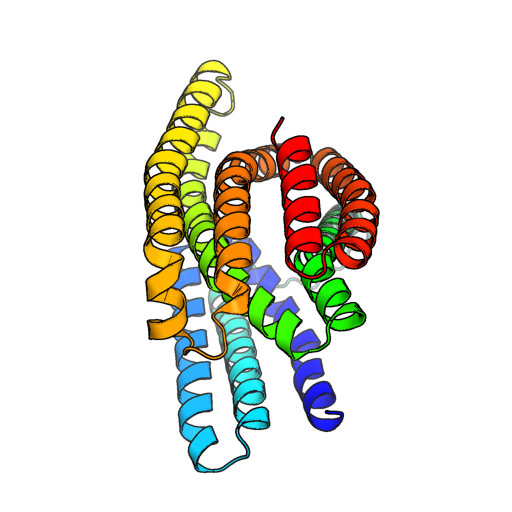? -2.388 3.853 17.448 1.00 54.12 238 MET A N 1
ATOM 1832 C CA . MET A 1 238 ? -3.810 3.845 17.090 1.00 54.12 238 MET A CA 1
ATOM 1833 C C . MET A 1 238 ? -4.671 3.209 18.189 1.00 54.12 238 MET A C 1
ATOM 1835 O O . MET A 1 238 ? -5.727 3.749 18.514 1.00 54.12 238 MET A O 1
ATOM 1839 N N . ALA A 1 239 ? -4.205 2.122 18.815 1.00 52.56 239 ALA A N 1
ATOM 1840 C CA . ALA A 1 239 ? -4.909 1.466 19.920 1.00 52.56 239 ALA A CA 1
ATOM 1841 C C . ALA A 1 239 ? -5.080 2.380 21.145 1.00 52.56 239 ALA A C 1
ATOM 1843 O O . ALA A 1 239 ? -6.115 2.340 21.802 1.00 52.56 239 ALA A O 1
ATOM 1844 N N . LYS A 1 240 ? -4.100 3.252 21.423 1.00 56.53 240 LYS A N 1
ATOM 1845 C CA . LYS A 1 240 ? -4.169 4.245 22.511 1.00 56.53 240 LYS A CA 1
ATOM 1846 C C . LYS A 1 240 ? -4.941 5.523 22.149 1.00 56.53 240 LYS A C 1
ATOM 1848 O O . LYS A 1 240 ? -4.872 6.492 22.900 1.00 56.53 240 LYS A O 1
ATOM 1853 N N . ALA A 1 241 ? -5.632 5.559 21.004 1.00 55.66 241 ALA A N 1
ATOM 1854 C CA . ALA A 1 241 ? -6.334 6.736 20.478 1.00 55.66 241 ALA A CA 1
ATOM 1855 C C . ALA A 1 241 ? -5.447 7.996 20.329 1.00 55.66 241 ALA A C 1
ATOM 1857 O O . ALA A 1 241 ? -5.950 9.115 20.232 1.00 55.66 241 ALA A O 1
ATOM 1858 N N . ARG A 1 242 ? -4.120 7.818 20.257 1.00 62.03 242 ARG A N 1
ATOM 1859 C CA . ARG A 1 242 ? -3.113 8.881 20.090 1.00 62.03 242 ARG A CA 1
ATOM 1860 C C . ARG A 1 242 ? -2.777 9.079 18.609 1.00 62.03 242 ARG A C 1
ATOM 1862 O O . ARG A 1 242 ? -1.619 9.030 18.188 1.00 62.03 242 ARG A O 1
ATOM 1869 N N . VAL A 1 243 ? -3.816 9.233 17.787 1.00 57.34 243 VAL A N 1
ATOM 1870 C CA . VAL A 1 243 ? -3.681 9.409 16.327 1.00 57.34 243 VAL A CA 1
ATOM 1871 C C . VAL A 1 243 ? -2.959 10.719 15.991 1.00 57.34 243 VAL A C 1
ATOM 1873 O O . VAL A 1 243 ? -2.284 10.811 14.972 1.00 57.34 243 VAL A O 1
ATOM 1876 N N . ASP A 1 244 ? -3.017 11.700 16.889 1.00 61.69 244 ASP A N 1
ATOM 1877 C CA . ASP A 1 244 ? -2.279 12.960 16.828 1.00 61.69 244 ASP A CA 1
ATOM 1878 C C . ASP A 1 244 ? -0.754 12.763 16.773 1.00 61.69 244 ASP A C 1
ATOM 1880 O O . ASP A 1 244 ? -0.065 13.456 16.022 1.00 61.69 244 ASP A O 1
ATOM 1884 N N . ILE A 1 245 ? -0.223 11.786 17.513 1.00 65.31 245 ILE A N 1
ATOM 1885 C CA . ILE A 1 245 ? 1.207 11.449 17.496 1.00 65.31 245 ILE A CA 1
ATOM 1886 C C . ILE A 1 245 ? 1.571 10.746 16.184 1.00 65.31 245 ILE A C 1
ATOM 1888 O O . ILE A 1 245 ? 2.566 11.107 15.557 1.00 65.31 245 ILE A O 1
ATOM 1892 N N . SER A 1 246 ? 0.741 9.799 15.728 1.00 62.00 246 SER A N 1
ATOM 1893 C CA . SER A 1 246 ? 0.925 9.119 14.434 1.00 62.00 246 SER A CA 1
ATOM 1894 C C . SER A 1 246 ? 0.935 10.115 13.272 1.00 62.00 246 SER A C 1
ATOM 1896 O O . SER A 1 246 ? 1.810 10.051 12.410 1.00 62.00 246 SER A O 1
ATOM 1898 N N . PHE A 1 247 ? 0.017 11.085 13.293 1.00 63.19 247 PHE A N 1
ATOM 1899 C CA . PHE A 1 247 ? -0.060 12.136 12.287 1.00 63.19 247 PHE A CA 1
ATOM 1900 C C . PHE A 1 247 ? 1.206 13.002 12.275 1.00 63.19 247 PHE A C 1
ATOM 1902 O O . PHE A 1 247 ? 1.794 13.209 11.216 1.00 63.19 247 PHE A O 1
ATOM 1909 N N . LYS A 1 248 ? 1.678 13.466 13.444 1.00 69.50 248 LYS A N 1
ATOM 1910 C CA . LYS A 1 248 ? 2.925 14.248 13.546 1.00 69.50 248 LYS A CA 1
ATOM 1911 C C . LYS A 1 248 ? 4.136 13.467 13.029 1.00 69.50 248 LYS A C 1
ATOM 1913 O O . LYS A 1 248 ? 4.938 14.029 12.288 1.00 69.50 248 LYS A O 1
ATOM 1918 N N . PHE A 1 249 ? 4.233 12.176 13.356 1.00 68.25 249 PHE A N 1
ATOM 1919 C CA . PHE A 1 249 ? 5.278 11.293 12.830 1.00 68.25 249 PHE A CA 1
ATOM 1920 C C . PHE A 1 249 ? 5.194 11.143 11.310 1.00 68.25 249 PHE A C 1
ATOM 1922 O O . PHE A 1 249 ? 6.209 11.270 10.630 1.00 68.25 249 PHE A O 1
ATOM 1929 N N . ASN A 1 250 ? 3.999 10.932 10.754 1.00 66.12 250 ASN A N 1
ATOM 1930 C CA . ASN A 1 250 ? 3.816 10.824 9.308 1.00 66.12 250 ASN A CA 1
ATOM 1931 C C . ASN A 1 250 ? 4.132 12.141 8.585 1.00 66.12 250 ASN A C 1
ATOM 1933 O O . ASN A 1 250 ? 4.769 12.113 7.532 1.00 66.12 250 ASN A O 1
ATOM 1937 N N . VAL A 1 251 ? 3.766 13.298 9.145 1.00 70.88 251 VAL A N 1
ATOM 1938 C CA . VAL A 1 251 ? 4.136 14.616 8.597 1.00 70.88 251 VAL A CA 1
ATOM 1939 C C . VAL A 1 251 ? 5.652 14.802 8.607 1.00 70.88 251 VAL A C 1
ATOM 1941 O O . VAL A 1 251 ? 6.228 15.124 7.568 1.00 70.88 251 VAL A O 1
ATOM 1944 N N . PHE A 1 252 ? 6.305 14.544 9.744 1.00 74.19 252 PHE A N 1
ATOM 1945 C CA . PHE A 1 252 ? 7.759 14.648 9.870 1.00 74.19 252 PHE A CA 1
ATOM 1946 C C . PHE A 1 252 ? 8.475 13.713 8.890 1.00 74.19 252 PHE A C 1
ATOM 1948 O O . PHE A 1 252 ? 9.378 14.133 8.165 1.00 74.19 252 PHE A O 1
ATOM 1955 N N . LYS A 1 253 ? 7.993 12.469 8.787 1.00 69.69 253 LYS A N 1
ATOM 1956 C CA . LYS A 1 253 ? 8.482 11.489 7.823 1.00 69.69 253 LYS A CA 1
ATOM 1957 C C . LYS A 1 253 ? 8.383 12.026 6.404 1.00 69.69 253 LYS A C 1
ATOM 1959 O O . LYS A 1 253 ? 9.388 12.029 5.713 1.00 69.69 253 LYS A O 1
ATOM 1964 N N . THR A 1 254 ? 7.221 12.538 6.002 1.00 67.81 254 THR A N 1
ATOM 1965 C CA . THR A 1 254 ? 6.991 13.103 4.658 1.00 67.81 254 THR A CA 1
ATOM 1966 C C . THR A 1 254 ? 7.939 14.246 4.342 1.00 67.81 254 THR A C 1
ATOM 1968 O O . THR A 1 254 ? 8.475 14.321 3.237 1.00 67.81 254 THR A O 1
ATOM 1971 N N . PHE A 1 255 ? 8.165 15.125 5.316 1.00 75.88 255 PHE A N 1
ATOM 1972 C CA . PHE A 1 255 ? 9.025 16.285 5.144 1.00 75.88 255 PHE A CA 1
ATOM 1973 C C . PHE A 1 255 ? 10.493 15.896 4.927 1.00 75.88 255 PHE A C 1
ATOM 1975 O O . PHE A 1 255 ? 11.169 16.518 4.117 1.00 75.88 255 PHE A O 1
ATOM 1982 N N . LEU A 1 256 ? 10.967 14.831 5.581 1.00 73.12 256 LEU A N 1
ATOM 1983 C CA . LEU A 1 256 ? 12.285 14.232 5.323 1.00 73.12 256 LEU A CA 1
ATOM 1984 C C . LEU A 1 256 ? 12.321 13.424 4.015 1.00 73.12 256 LEU A C 1
ATOM 1986 O O . LEU A 1 256 ? 13.336 13.386 3.322 1.00 73.12 256 LEU A O 1
ATOM 1990 N N . PHE A 1 257 ? 11.202 12.791 3.669 1.00 71.44 257 PHE A N 1
ATOM 1991 C CA . PHE A 1 257 ? 11.060 11.893 2.527 1.00 71.44 257 PHE A CA 1
ATOM 1992 C C . PHE A 1 257 ? 11.200 12.591 1.179 1.00 71.44 257 PHE A C 1
ATOM 1994 O O . PHE A 1 257 ? 11.921 12.120 0.301 1.00 71.44 257 PHE A O 1
ATOM 2001 N N . ILE A 1 258 ? 10.504 13.718 1.021 1.00 74.44 258 ILE A N 1
ATOM 2002 C CA . ILE A 1 258 ? 10.450 14.479 -0.229 1.00 74.44 258 ILE A CA 1
ATOM 2003 C C . ILE A 1 258 ? 11.853 14.926 -0.688 1.00 74.44 258 ILE A C 1
ATOM 2005 O O . ILE A 1 258 ? 12.234 14.566 -1.803 1.00 74.44 258 ILE A O 1
ATOM 2009 N N . PRO A 1 259 ? 12.660 15.645 0.119 1.00 74.12 259 PRO A N 1
ATOM 2010 C CA . PRO A 1 259 ? 13.982 16.091 -0.311 1.00 74.12 259 PRO A CA 1
ATOM 2011 C C . PRO A 1 259 ? 14.949 14.921 -0.514 1.00 74.12 259 PRO A C 1
ATOM 2013 O O . PRO A 1 259 ? 15.682 14.922 -1.499 1.00 74.12 259 PRO A O 1
ATOM 2016 N N . ALA A 1 260 ? 14.912 13.887 0.336 1.00 73.75 260 ALA A N 1
ATOM 2017 C CA . ALA A 1 260 ? 15.788 12.720 0.197 1.00 73.75 260 ALA A CA 1
ATOM 2018 C C . ALA A 1 260 ? 15.566 11.975 -1.130 1.00 73.75 260 ALA A C 1
ATOM 2020 O O . ALA A 1 260 ? 16.522 11.564 -1.787 1.00 73.75 260 ALA A O 1
ATOM 2021 N N . ILE A 1 261 ? 14.309 11.833 -1.554 1.00 71.25 261 ILE A N 1
ATOM 2022 C CA . ILE A 1 261 ? 13.960 11.170 -2.814 1.00 71.25 26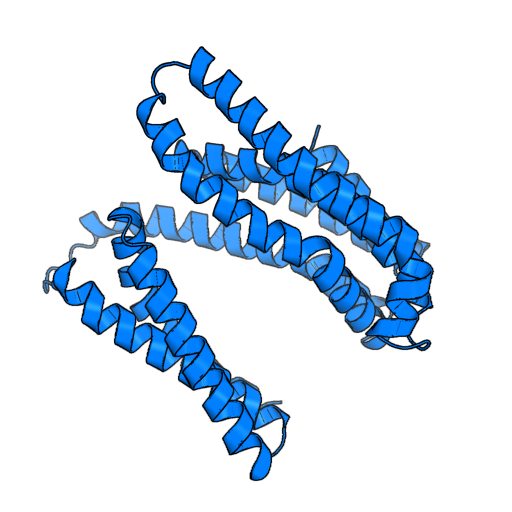1 ILE A CA 1
ATOM 2023 C C . ILE A 1 261 ? 14.250 12.048 -4.025 1.00 71.25 261 ILE A C 1
ATOM 2025 O O . ILE A 1 261 ? 14.709 11.535 -5.043 1.00 71.25 261 ILE A O 1
ATOM 2029 N N . VAL A 1 262 ? 13.999 13.355 -3.938 1.00 72.88 262 VAL A N 1
ATOM 2030 C CA . VAL A 1 262 ? 14.265 14.279 -5.048 1.00 72.88 262 VAL A CA 1
ATOM 2031 C C . VAL A 1 262 ? 15.770 14.414 -5.287 1.00 72.88 262 VAL A C 1
ATOM 2033 O O . VAL A 1 262 ? 16.213 14.262 -6.424 1.00 72.88 262 VAL A O 1
ATOM 2036 N N . ILE A 1 263 ? 16.562 14.613 -4.229 1.00 75.56 263 ILE A N 1
ATOM 2037 C CA . ILE A 1 263 ? 18.028 14.709 -4.318 1.00 75.56 263 ILE A CA 1
ATOM 2038 C C . ILE A 1 263 ? 18.617 13.365 -4.765 1.00 75.56 263 ILE A C 1
ATOM 2040 O O . ILE A 1 263 ? 19.400 13.316 -5.713 1.00 75.56 263 ILE A O 1
ATOM 2044 N N . GLY A 1 264 ? 18.180 12.257 -4.156 1.00 72.38 264 GLY A N 1
ATOM 2045 C CA . GLY A 1 264 ? 18.624 10.917 -4.543 1.00 72.38 264 GLY A CA 1
ATOM 2046 C C . GLY A 1 264 ? 18.282 10.581 -5.997 1.00 72.38 264 GLY A C 1
ATOM 2047 O O . GLY A 1 264 ? 19.120 10.053 -6.728 1.00 72.38 264 GLY A O 1
ATOM 2048 N N . GLY A 1 265 ? 17.079 10.940 -6.449 1.00 69.75 265 GLY A N 1
ATOM 2049 C CA . GLY A 1 265 ? 16.641 10.727 -7.826 1.00 69.75 265 GLY A CA 1
ATOM 2050 C C . GLY A 1 265 ? 17.438 11.519 -8.856 1.00 69.75 265 GLY A C 1
ATOM 2051 O O . GLY A 1 265 ? 17.697 10.991 -9.936 1.00 69.75 265 GLY A O 1
ATOM 2052 N N . GLN A 1 266 ? 17.875 12.737 -8.525 1.00 70.88 266 GLN A N 1
ATOM 2053 C CA . GLN A 1 266 ? 18.723 13.534 -9.413 1.00 70.88 266 GLN A CA 1
ATOM 2054 C C . GLN A 1 266 ? 20.176 13.043 -9.464 1.00 70.88 266 GLN A C 1
ATOM 2056 O O . GLN A 1 266 ? 20.789 13.109 -10.524 1.00 70.88 266 GLN A O 1
ATOM 2061 N N . MET A 1 267 ? 20.724 12.526 -8.358 1.00 71.38 267 MET A N 1
ATOM 2062 C CA . MET A 1 267 ? 22.129 12.098 -8.305 1.00 71.38 267 MET A CA 1
ATOM 2063 C C . MET A 1 267 ? 22.369 10.689 -8.863 1.00 71.38 267 MET A C 1
ATOM 2065 O O . MET A 1 267 ? 23.367 10.464 -9.539 1.00 71.38 267 MET A O 1
ATOM 2069 N N . ALA A 1 268 ? 21.487 9.729 -8.564 1.00 68.56 268 ALA A N 1
ATOM 2070 C CA . ALA A 1 268 ? 21.726 8.307 -8.852 1.00 68.56 268 ALA A CA 1
ATOM 2071 C C . ALA A 1 268 ? 20.490 7.570 -9.402 1.00 68.56 268 ALA A C 1
ATOM 2073 O O . ALA A 1 268 ? 20.393 6.340 -9.314 1.00 68.56 268 ALA A O 1
ATOM 2074 N N . GLY A 1 269 ? 19.514 8.308 -9.945 1.00 74.81 269 GLY A N 1
ATOM 2075 C CA . GLY A 1 269 ? 18.322 7.736 -10.564 1.00 74.81 269 GLY A CA 1
ATOM 2076 C C . GLY A 1 269 ? 17.560 6.807 -9.615 1.00 74.81 269 GLY A C 1
ATOM 2077 O O . GLY A 1 269 ? 17.215 7.178 -8.492 1.00 74.81 269 GLY A O 1
ATOM 2078 N N . ALA A 1 270 ? 17.275 5.579 -10.055 1.00 68.44 270 ALA A N 1
ATOM 2079 C CA . ALA A 1 270 ? 16.409 4.673 -9.301 1.00 68.44 270 ALA A CA 1
ATOM 2080 C C . ALA A 1 270 ? 17.035 4.147 -8.007 1.00 68.44 270 ALA A C 1
ATOM 2082 O O . ALA A 1 270 ? 16.342 3.960 -7.002 1.00 68.44 270 ALA A O 1
ATOM 2083 N N . ILE A 1 271 ? 18.352 3.957 -8.012 1.00 75.06 271 ILE A N 1
ATOM 2084 C CA . ILE A 1 271 ? 19.104 3.538 -6.831 1.00 75.06 271 ILE A CA 1
ATOM 2085 C C . ILE A 1 271 ? 19.103 4.672 -5.805 1.00 75.06 271 ILE A C 1
ATOM 2087 O O . ILE A 1 271 ? 18.829 4.431 -4.633 1.00 75.06 271 ILE A O 1
ATOM 2091 N N . GLY A 1 272 ? 19.301 5.917 -6.245 1.00 73.31 272 GLY A N 1
ATOM 2092 C CA . GLY A 1 272 ? 19.289 7.080 -5.361 1.00 73.31 272 GLY A CA 1
ATOM 2093 C C . GLY A 1 272 ? 17.930 7.357 -4.715 1.00 73.31 272 GLY A C 1
ATOM 2094 O O . GLY A 1 272 ? 17.878 7.624 -3.516 1.00 73.31 272 GLY A O 1
ATOM 2095 N N . VAL A 1 273 ? 16.819 7.196 -5.447 1.00 72.12 273 VAL A N 1
ATOM 2096 C CA . VAL A 1 273 ? 15.467 7.247 -4.845 1.00 72.12 273 VAL A CA 1
ATOM 2097 C C . VAL A 1 273 ? 15.307 6.176 -3.765 1.00 72.12 273 VAL A C 1
ATOM 2099 O O . VAL A 1 273 ? 14.751 6.437 -2.698 1.00 72.12 273 VAL A O 1
ATOM 2102 N N . THR A 1 274 ? 15.817 4.972 -4.017 1.00 69.94 274 THR A N 1
ATOM 2103 C CA . THR A 1 274 ? 15.692 3.848 -3.080 1.00 69.94 274 THR A CA 1
ATOM 2104 C C . THR A 1 274 ? 16.602 4.010 -1.857 1.00 69.94 274 THR A C 1
ATOM 2106 O O . THR A 1 274 ? 16.202 3.664 -0.749 1.00 69.94 274 THR A O 1
ATOM 2109 N N . LEU A 1 275 ? 17.785 4.607 -2.017 1.00 75.00 275 LEU A N 1
ATOM 2110 C CA . LEU A 1 275 ? 18.671 4.978 -0.910 1.00 75.00 275 LEU A CA 1
ATOM 2111 C C . LEU A 1 275 ? 18.074 6.097 -0.052 1.00 75.00 275 LEU A C 1
ATOM 2113 O O . LEU A 1 275 ? 18.085 5.992 1.172 1.00 75.00 275 LEU A O 1
ATOM 2117 N N . GLY A 1 276 ? 17.488 7.126 -0.674 1.00 73.38 276 GLY A N 1
ATOM 2118 C CA . GLY A 1 276 ? 16.752 8.170 0.044 1.00 73.38 276 GLY A CA 1
ATOM 2119 C C . GLY A 1 276 ? 15.582 7.587 0.839 1.00 73.38 276 GLY A C 1
ATOM 2120 O O . GLY A 1 276 ? 15.384 7.923 2.007 1.00 73.38 276 GLY A O 1
ATOM 2121 N N . PHE A 1 277 ? 14.865 6.629 0.243 1.00 72.50 277 PHE A N 1
ATOM 2122 C CA . PHE A 1 277 ? 13.810 5.885 0.924 1.00 72.50 277 PHE A CA 1
ATOM 2123 C C . PHE A 1 277 ? 14.330 5.107 2.141 1.00 72.50 277 PHE A C 1
ATOM 2125 O O . PHE A 1 277 ? 13.724 5.144 3.213 1.00 72.50 277 PHE A O 1
ATOM 2132 N N . LEU A 1 278 ? 15.471 4.434 1.986 1.00 75.38 278 LEU A N 1
ATOM 2133 C CA . LEU A 1 278 ? 16.109 3.648 3.035 1.00 75.38 278 LEU A CA 1
ATOM 2134 C C . LEU A 1 278 ? 16.591 4.519 4.197 1.00 75.38 278 LEU A C 1
ATOM 2136 O O . LEU A 1 278 ? 16.290 4.196 5.344 1.00 75.38 278 LEU A O 1
ATOM 2140 N N . LEU A 1 279 ? 17.253 5.646 3.926 1.00 76.50 279 LEU A N 1
ATOM 2141 C CA . LEU A 1 279 ? 17.722 6.573 4.963 1.00 76.50 279 LEU A CA 1
ATOM 2142 C C . LEU A 1 279 ? 16.569 7.099 5.821 1.00 76.50 279 LEU A C 1
ATOM 2144 O O . LEU A 1 279 ? 16.637 7.064 7.048 1.00 76.50 279 LEU A O 1
ATOM 2148 N N . VAL A 1 280 ? 15.476 7.523 5.187 1.00 74.75 280 VAL A N 1
ATOM 2149 C CA . VAL A 1 280 ? 14.306 8.033 5.917 1.00 74.75 280 VAL A CA 1
ATOM 2150 C C . VAL A 1 280 ? 13.627 6.916 6.707 1.00 74.75 280 VAL A C 1
ATOM 2152 O O . VAL A 1 280 ? 13.120 7.147 7.805 1.00 74.75 280 VAL A O 1
ATOM 2155 N N . GLN A 1 281 ? 13.641 5.685 6.192 1.00 71.75 281 GLN A N 1
ATOM 2156 C CA . GLN A 1 281 ? 13.116 4.545 6.932 1.00 71.75 281 GLN A CA 1
ATOM 2157 C C . GLN A 1 281 ? 13.986 4.188 8.148 1.00 71.75 281 GLN A C 1
ATOM 2159 O O . GLN A 1 281 ? 13.418 3.844 9.184 1.00 71.75 281 GLN A O 1
ATOM 2164 N N . ILE A 1 282 ? 15.316 4.300 8.059 1.00 74.12 282 ILE A N 1
ATOM 2165 C CA . ILE A 1 282 ? 16.226 4.123 9.203 1.00 74.12 282 ILE A CA 1
ATOM 2166 C C . ILE A 1 282 ? 15.940 5.179 10.273 1.00 74.12 282 ILE A C 1
ATOM 2168 O O . ILE A 1 282 ? 15.686 4.809 11.414 1.00 74.12 282 ILE A O 1
ATOM 2172 N N . ILE A 1 283 ? 15.889 6.463 9.896 1.00 73.44 283 ILE A N 1
ATOM 2173 C CA . ILE A 1 283 ? 15.586 7.574 10.821 1.00 73.44 283 ILE A CA 1
ATOM 2174 C C . ILE A 1 283 ? 14.245 7.358 11.528 1.00 73.44 283 ILE A C 1
ATOM 2176 O O . ILE A 1 283 ? 14.095 7.698 12.689 1.00 73.44 283 ILE A O 1
ATOM 2180 N N . ASN A 1 284 ? 13.266 6.779 10.834 1.00 67.56 284 ASN A N 1
ATOM 2181 C CA . ASN A 1 284 ? 11.949 6.493 11.397 1.00 67.56 284 ASN A CA 1
ATOM 2182 C C . ASN A 1 284 ? 11.895 5.212 12.255 1.00 67.56 284 ASN A C 1
ATOM 2184 O O . ASN A 1 284 ? 10.863 4.939 12.864 1.00 67.56 284 ASN A O 1
ATOM 2188 N N . THR A 1 285 ? 12.925 4.367 12.209 1.00 65.06 285 THR A N 1
ATOM 2189 C CA . THR A 1 285 ? 12.987 3.111 12.977 1.00 65.06 285 THR A CA 1
ATOM 2190 C C . THR A 1 285 ? 13.787 3.273 14.273 1.00 65.06 285 THR A C 1
ATOM 2192 O O . THR A 1 285 ? 13.530 2.530 15.218 1.00 65.06 285 THR A O 1
ATOM 2195 N N . ILE A 1 286 ? 14.732 4.219 14.302 1.00 58.03 286 ILE A N 1
ATOM 2196 C CA . ILE A 1 286 ? 15.485 4.654 15.492 1.00 58.03 286 ILE A CA 1
ATOM 2197 C C . ILE A 1 286 ? 14.588 5.536 16.366 1.00 58.03 286 ILE A C 1
ATOM 2199 O O . ILE A 1 286 ? 14.612 5.336 17.600 1.00 58.03 286 ILE A O 1
#

Sequence (286 aa):
LAPLIKTLSLAFVVIPHGQQFRALMQKELEFNKIGMIETSAVLAGFTFTVVSAHFWPLAMTAILGYLVNSAVRTLLFGYFGRKIYRPGLHFSLASVAPNLRFGAWLTADSIINYLNTNLSTLVLARILGAGVAGGYNLAYNVAVVPPMKLNPIITRVLFPAFAKIQDDTEKLRVNFYKLLSVVGIINFPALLGLMVVSNNFVPLVFGEKWNSIIPVLQLLCVVGLLRSVGNPIGSLLMAKARVDISFKFNVFKTFLFIPAIVIGGQMAGAIGVTLGFLLVQIINTI